Protein AF-A0A1G6DGF9-F1 (afdb_monomer_lite)

pLDDT: mean 74.28, std 20.83, range [29.84, 96.0]

Radius of gyration: 19.92 Å; chains: 1; bounding box: 41×48×53 Å

Secondary structure (DSSP, 8-state):
-GGGTTHHHHTHHHHHHHHHHTIIIIITTGGGS-HHHHHHHHHHHHHHHHHHHHHHHHHTT-HHHHHHHHHHHHHHHHHHHHHHHTTHHHHHHHHHHHHH-GGGSTT--HHHHHHHHHHHHHHHHHHHHHHS----GGGHHHHHHHHHHHHHHHTTTTS-HHHHHHHHHHHHHHHHHHHTGGGHHHHHHHHHHHHHHTT-

Sequence (200 aa):
MDKYKNLHLWMIIPMLIMQIGIFMSYWGDFTKKTWSVHIHYWTGTIWYIYLIVQPYLATHGHTEKHRTNGIIGMLLSGGIVFTALSMNYRNIELANLVAEFPERFGPFKPWFFYGDIVIETVMMTVLLIAIIPRYTASKKTRRSCLVANLYCLYNNMASTEQSCIYCMLRTRRIFRSTHGNATLSRYERIHSLIYFICGR

Foldseek 3Di:
DVVCLCLLVVLVVVVVVVCVVCCCVPVVCVVVDDPLVVQLVVLVSVLSNLVSVLSNCVVVVVVVVNVVSVVVSLVSVLVNLVSVVVCLVVLQVVLVCCVVCVVVVPPDHSVVSVVVVVVSVVLNVLSVVLPPDPPDPVCPLVSVLSSVVSVCVVCLPGDDPVVNVVSVVVVVVVCCVPPNDPCVVVVVVVVVVVVVVSPD

Structure (mmCIF, N/CA/C/O backbone):
data_AF-A0A1G6DGF9-F1
#
_entry.id   AF-A0A1G6DGF9-F1
#
loop_
_atom_site.group_PDB
_atom_site.id
_atom_site.type_symbol
_atom_site.label_atom_id
_atom_site.label_alt_id
_atom_site.label_comp_id
_atom_site.label_asym_id
_atom_site.label_entity_id
_atom_site.label_seq_id
_atom_site.pdbx_PDB_ins_code
_atom_site.Cartn_x
_atom_site.Cartn_y
_atom_site.Cartn_z
_atom_site.occupancy
_atom_site.B_iso_or_equiv
_atom_site.auth_seq_id
_atom_site.auth_comp_id
_atom_site.auth_asym_id
_atom_site.auth_atom_id
_atom_site.pdbx_PDB_model_num
ATOM 1 N N . MET A 1 1 ? -25.975 0.477 12.358 1.00 63.09 1 MET A N 1
ATOM 2 C CA . MET A 1 1 ? -24.715 0.326 11.580 1.00 63.09 1 MET A CA 1
ATOM 3 C C . MET A 1 1 ? -24.884 -0.671 10.431 1.00 63.09 1 MET A C 1
ATOM 5 O O . MET A 1 1 ? -23.931 -0.943 9.711 1.00 63.09 1 MET A O 1
ATOM 9 N N . ASP A 1 2 ? -26.104 -1.160 10.202 1.00 78.06 2 ASP A N 1
ATOM 10 C CA . ASP A 1 2 ? -26.390 -2.305 9.333 1.00 78.06 2 ASP A CA 1
ATOM 11 C C . ASP A 1 2 ? -26.067 -2.046 7.863 1.00 78.06 2 ASP A C 1
ATOM 13 O O . ASP A 1 2 ? -25.601 -2.948 7.174 1.00 78.06 2 ASP A O 1
ATOM 17 N N . LYS A 1 3 ? -26.166 -0.782 7.423 1.00 82.31 3 LYS A N 1
ATOM 18 C CA . LYS A 1 3 ? -25.762 -0.342 6.077 1.00 82.31 3 LYS A CA 1
ATOM 19 C C . LYS A 1 3 ? -24.319 -0.735 5.712 1.00 82.31 3 LYS A C 1
ATOM 21 O O . LYS A 1 3 ? -24.035 -0.936 4.539 1.00 82.31 3 LYS A O 1
ATOM 26 N N . TYR A 1 4 ? -23.417 -0.859 6.688 1.00 85.81 4 TYR A N 1
ATOM 27 C CA . TYR A 1 4 ? -21.991 -1.130 6.451 1.00 85.81 4 TYR A CA 1
ATOM 28 C C . TYR A 1 4 ? -21.545 -2.514 6.923 1.00 85.81 4 TYR A C 1
ATOM 30 O O . TYR A 1 4 ? -20.356 -2.824 6.863 1.00 85.81 4 TYR A O 1
ATOM 38 N N . LYS A 1 5 ? -22.481 -3.366 7.361 1.00 88.44 5 LYS A N 1
ATOM 39 C CA . LYS A 1 5 ? -22.179 -4.701 7.900 1.00 88.44 5 LYS A CA 1
ATOM 40 C C . LYS A 1 5 ? -21.375 -5.559 6.917 1.00 88.44 5 LYS A C 1
ATOM 42 O O . LYS A 1 5 ? -20.457 -6.267 7.321 1.00 88.44 5 LYS A O 1
ATOM 47 N N . ASN A 1 6 ? -21.646 -5.398 5.623 1.00 92.88 6 ASN A N 1
ATOM 48 C CA . ASN A 1 6 ? -21.002 -6.151 4.545 1.00 92.88 6 ASN A CA 1
ATOM 49 C C . ASN A 1 6 ? -19.837 -5.403 3.875 1.00 92.88 6 ASN A C 1
ATOM 51 O O . ASN A 1 6 ? -19.299 -5.893 2.888 1.00 92.88 6 ASN A O 1
ATOM 55 N N . LEU A 1 7 ? -19.424 -4.231 4.378 1.00 92.38 7 LEU A N 1
ATOM 56 C CA . LEU A 1 7 ? -18.366 -3.436 3.740 1.00 92.38 7 LEU A CA 1
ATOM 57 C C . LEU A 1 7 ? -17.043 -4.204 3.627 1.00 92.38 7 LEU A C 1
ATOM 59 O O . LEU A 1 7 ? -16.366 -4.103 2.612 1.00 92.38 7 LEU A O 1
ATOM 63 N N . HIS A 1 8 ? -16.698 -4.999 4.641 1.00 91.31 8 HIS A N 1
ATOM 64 C CA . HIS A 1 8 ? -15.491 -5.827 4.628 1.00 91.31 8 HIS A CA 1
ATOM 65 C C . HIS A 1 8 ? -15.440 -6.765 3.407 1.00 91.31 8 HIS A C 1
ATOM 67 O O . HIS A 1 8 ? -14.377 -6.940 2.824 1.00 91.31 8 HIS A O 1
ATOM 73 N N . LEU A 1 9 ? -16.585 -7.299 2.964 1.00 94.56 9 LEU A N 1
ATOM 74 C CA . LEU A 1 9 ? -16.668 -8.149 1.771 1.00 94.56 9 LEU A CA 1
ATOM 75 C C . LEU A 1 9 ? -16.402 -7.349 0.493 1.00 94.56 9 LEU A C 1
ATOM 77 O O . LEU A 1 9 ? -15.673 -7.803 -0.382 1.00 94.56 9 LEU A O 1
ATOM 81 N N . TRP A 1 10 ? -16.931 -6.126 0.409 1.00 94.00 10 TRP A N 1
ATOM 82 C CA . TRP A 1 10 ? -16.684 -5.236 -0.728 1.00 94.00 10 TRP A CA 1
ATOM 83 C C . TRP A 1 10 ? -15.221 -4.814 -0.839 1.00 94.00 10 TRP A C 1
ATOM 85 O O . TRP A 1 10 ? -14.730 -4.633 -1.947 1.00 94.00 10 TRP A O 1
ATOM 95 N N . MET A 1 11 ? -14.503 -4.722 0.282 1.00 92.75 11 MET A N 1
ATOM 96 C CA . MET A 1 11 ? -13.068 -4.424 0.294 1.00 92.75 11 MET A CA 1
ATOM 97 C C . MET A 1 11 ? -12.195 -5.587 -0.213 1.00 92.75 11 MET A C 1
ATOM 99 O O . MET A 1 11 ? -11.024 -5.377 -0.513 1.00 92.75 11 MET A O 1
ATOM 103 N N . ILE A 1 12 ? -12.737 -6.798 -0.383 1.00 94.88 12 ILE A N 1
ATOM 104 C CA . ILE A 1 12 ? -12.002 -7.915 -1.002 1.00 94.88 12 ILE A CA 1
ATOM 105 C C . ILE A 1 12 ? -11.806 -7.669 -2.504 1.00 94.88 12 ILE A C 1
ATOM 107 O O . ILE A 1 12 ? -10.761 -8.003 -3.051 1.00 94.88 12 ILE A O 1
ATOM 111 N N . ILE A 1 13 ? -12.771 -7.039 -3.177 1.00 94.62 13 ILE A N 1
ATOM 112 C CA . ILE A 1 13 ? -12.696 -6.754 -4.618 1.00 94.62 13 ILE A CA 1
ATOM 113 C C . ILE A 1 13 ? -11.463 -5.903 -4.980 1.00 94.62 13 ILE A C 1
ATOM 115 O O . ILE A 1 13 ? -10.669 -6.361 -5.802 1.00 94.62 13 ILE A O 1
ATOM 119 N N . PRO A 1 14 ? -11.231 -4.715 -4.383 1.00 91.94 14 PRO A N 1
ATOM 120 C CA . PRO A 1 14 ? -10.029 -3.935 -4.669 1.00 91.94 14 PRO A CA 1
ATOM 121 C C . PRO A 1 14 ? -8.740 -4.673 -4.284 1.00 91.94 14 PRO A C 1
ATOM 123 O O . PRO A 1 14 ? -7.746 -4.539 -4.993 1.00 91.94 14 PRO A O 1
ATOM 126 N N . MET A 1 15 ? -8.756 -5.510 -3.237 1.00 93.06 15 MET A N 1
ATOM 127 C CA . MET A 1 15 ? -7.618 -6.375 -2.908 1.00 93.06 15 MET A CA 1
ATOM 128 C C . MET A 1 15 ? -7.301 -7.347 -4.053 1.00 93.06 15 MET A C 1
ATOM 130 O O . MET A 1 15 ? -6.149 -7.457 -4.462 1.00 93.06 15 MET A O 1
ATOM 134 N N . LEU A 1 16 ? -8.311 -8.022 -4.607 1.00 94.94 16 LEU A N 1
ATOM 135 C CA . LEU A 1 16 ? -8.131 -8.951 -5.725 1.00 94.94 16 LEU A CA 1
ATOM 136 C C . LEU A 1 16 ? -7.663 -8.234 -6.994 1.00 94.94 16 LEU A C 1
ATOM 138 O O . LEU A 1 16 ? -6.733 -8.706 -7.642 1.00 94.94 16 LEU A O 1
ATOM 142 N N . ILE A 1 17 ? -8.248 -7.078 -7.321 1.00 93.19 17 ILE A N 1
ATOM 143 C CA . ILE A 1 17 ? -7.836 -6.269 -8.479 1.00 93.19 17 ILE A CA 1
ATOM 144 C C . ILE A 1 17 ? -6.368 -5.852 -8.346 1.00 93.19 17 ILE A C 1
ATOM 146 O O . ILE A 1 17 ? -5.597 -6.007 -9.291 1.00 93.19 17 ILE A O 1
ATOM 150 N N . MET A 1 18 ? -5.960 -5.380 -7.165 1.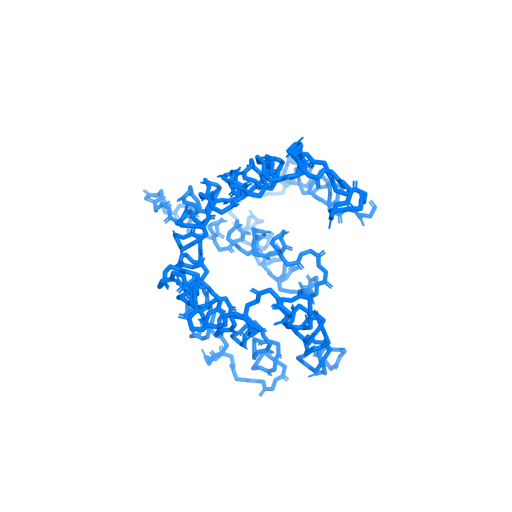00 91.81 18 MET A N 1
ATOM 151 C CA . MET A 1 18 ? -4.566 -5.034 -6.889 1.00 91.81 18 MET A CA 1
ATOM 152 C C . MET A 1 18 ? -3.643 -6.250 -7.050 1.00 91.81 18 MET A C 1
ATOM 154 O O . MET A 1 18 ? -2.614 -6.138 -7.712 1.00 91.81 18 MET A O 1
ATOM 158 N N . GLN A 1 19 ? -4.012 -7.414 -6.499 1.00 91.81 19 GLN A N 1
ATOM 159 C CA . GLN A 1 19 ? -3.218 -8.645 -6.613 1.00 91.81 19 GLN A CA 1
ATOM 160 C C . GLN A 1 19 ? -3.078 -9.121 -8.063 1.00 91.81 19 GLN A C 1
ATOM 162 O O . GLN A 1 19 ? -1.991 -9.529 -8.463 1.00 91.81 19 GLN A O 1
ATOM 167 N N . ILE A 1 20 ? -4.141 -9.016 -8.867 1.00 91.19 20 ILE A N 1
ATOM 168 C CA . ILE A 1 20 ? -4.103 -9.304 -10.308 1.00 91.19 20 ILE A CA 1
ATOM 169 C C . ILE A 1 20 ? -3.167 -8.322 -11.022 1.00 91.19 20 ILE A C 1
ATOM 171 O O . ILE A 1 20 ? -2.323 -8.745 -11.810 1.00 91.19 20 ILE A O 1
ATOM 175 N N . GLY A 1 21 ? -3.266 -7.025 -10.713 1.00 86.00 21 GLY A N 1
ATOM 176 C CA . GLY A 1 21 ? -2.425 -5.987 -11.315 1.00 86.00 21 GLY A CA 1
ATOM 177 C C . GLY A 1 21 ? -0.930 -6.196 -11.065 1.00 86.00 21 GLY A C 1
ATOM 178 O O . GLY A 1 21 ? -0.110 -5.920 -11.939 1.00 86.00 21 GLY A O 1
ATOM 179 N N . ILE A 1 22 ? -0.564 -6.745 -9.904 1.00 86.88 22 ILE A N 1
ATOM 180 C CA . ILE A 1 22 ? 0.831 -7.079 -9.582 1.00 86.88 22 ILE A CA 1
ATOM 181 C C . ILE A 1 22 ? 1.204 -8.522 -9.935 1.00 86.88 22 ILE A C 1
ATOM 183 O O . ILE A 1 22 ? 2.343 -8.921 -9.708 1.00 86.88 22 ILE A O 1
ATOM 187 N N . PHE A 1 23 ? 0.285 -9.328 -10.475 1.00 88.31 23 PHE A N 1
ATOM 188 C CA . PHE A 1 23 ? 0.496 -10.770 -10.568 1.00 88.31 23 PHE A CA 1
ATOM 189 C C . PHE A 1 23 ? 1.678 -11.133 -11.461 1.00 88.31 23 PHE A C 1
ATOM 191 O O . PHE A 1 23 ? 2.628 -11.778 -11.022 1.00 88.31 23 PHE A O 1
ATOM 198 N N . MET A 1 24 ? 1.664 -10.640 -12.696 1.00 83.31 24 MET A N 1
ATOM 199 C CA . MET A 1 24 ? 2.745 -10.901 -13.644 1.00 83.31 24 MET A CA 1
ATOM 200 C C . MET A 1 24 ? 4.065 -10.261 -13.202 1.00 83.31 24 MET A C 1
ATOM 202 O O . MET A 1 24 ? 5.124 -10.849 -13.388 1.00 83.31 24 MET A O 1
ATOM 206 N N . SER A 1 25 ? 4.011 -9.073 -12.596 1.00 80.00 25 SER A N 1
ATOM 207 C CA . SER A 1 25 ? 5.210 -8.307 -12.254 1.00 80.00 25 SER A CA 1
ATOM 208 C C . SER A 1 25 ? 5.897 -8.793 -10.980 1.00 80.00 25 SER A C 1
ATOM 210 O O . SER A 1 25 ? 7.123 -8.727 -10.907 1.00 80.00 25 SER A O 1
ATOM 212 N N . TYR A 1 26 ? 5.141 -9.268 -9.988 1.00 88.00 26 TYR A N 1
A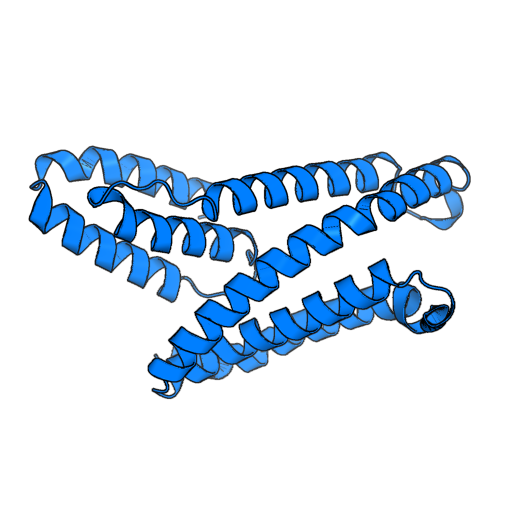TOM 213 C CA . TYR A 1 26 ? 5.660 -9.749 -8.710 1.00 88.00 26 TYR A CA 1
ATOM 214 C C . TYR A 1 26 ? 5.720 -11.275 -8.648 1.00 88.00 26 TYR A C 1
ATOM 216 O O . TYR A 1 26 ? 6.801 -11.821 -8.449 1.00 88.00 26 TYR A O 1
ATOM 224 N N . TRP A 1 27 ? 4.593 -11.967 -8.845 1.00 89.62 27 TRP A N 1
ATOM 225 C CA . TRP A 1 27 ? 4.537 -13.428 -8.719 1.00 89.62 27 TRP A CA 1
ATOM 226 C C . TRP A 1 27 ? 5.242 -14.137 -9.882 1.00 89.62 27 TRP A C 1
ATOM 228 O O . TRP A 1 27 ? 5.919 -15.137 -9.655 1.00 89.62 27 TRP A O 1
ATOM 238 N N . GLY A 1 28 ? 5.162 -13.589 -11.101 1.00 88.75 28 GLY A N 1
ATOM 239 C CA . GLY A 1 28 ? 5.828 -14.151 -12.286 1.00 88.75 28 GLY A CA 1
ATOM 240 C C . GLY A 1 28 ? 7.360 -14.195 -12.195 1.00 88.75 28 GLY A C 1
ATOM 241 O O . GLY A 1 28 ? 7.984 -15.109 -12.724 1.00 88.75 28 GLY A O 1
ATOM 242 N N . ASP A 1 29 ? 7.963 -13.254 -11.465 1.00 89.81 29 ASP A N 1
ATOM 243 C CA . ASP A 1 29 ? 9.412 -13.164 -11.244 1.00 89.81 29 ASP A CA 1
ATOM 244 C C . ASP A 1 29 ? 9.767 -13.245 -9.753 1.00 89.81 29 ASP A C 1
ATOM 246 O O . ASP A 1 29 ? 10.765 -12.666 -9.320 1.00 89.81 29 ASP A O 1
ATOM 250 N N . PHE A 1 30 ? 8.956 -13.949 -8.956 1.00 90.81 30 PHE A N 1
ATOM 251 C CA . PHE A 1 30 ? 9.049 -13.940 -7.494 1.00 90.81 30 PHE A CA 1
ATOM 252 C C . PHE A 1 30 ? 10.484 -14.160 -6.993 1.00 90.81 30 PHE A C 1
ATOM 254 O O . PHE A 1 30 ? 11.000 -13.348 -6.240 1.00 90.81 30 PHE A O 1
ATOM 261 N N . THR A 1 31 ? 11.187 -15.185 -7.473 1.00 92.56 31 THR A N 1
ATOM 262 C CA . THR A 1 31 ? 12.549 -15.509 -7.006 1.00 92.56 31 THR A CA 1
ATOM 263 C C . THR A 1 31 ? 13.636 -14.536 -7.471 1.00 92.56 31 THR A C 1
ATOM 265 O O . THR A 1 31 ? 14.753 -14.594 -6.965 1.00 92.56 31 THR A O 1
ATOM 268 N N . LYS A 1 32 ? 13.341 -13.663 -8.440 1.00 89.25 32 LYS A N 1
ATOM 269 C CA . LYS A 1 32 ? 14.298 -12.703 -9.011 1.00 89.25 32 LYS A CA 1
ATOM 270 C C . LYS A 1 32 ? 14.158 -11.306 -8.413 1.00 89.25 32 LYS A C 1
ATOM 272 O O . LYS A 1 32 ? 14.962 -10.428 -8.725 1.00 89.25 32 LYS A O 1
ATOM 277 N N . LYS A 1 33 ? 13.120 -11.054 -7.610 1.00 86.62 33 LYS A N 1
ATOM 278 C CA . LYS A 1 33 ? 12.926 -9.747 -6.983 1.00 86.62 33 LYS A CA 1
ATOM 279 C C . LYS A 1 33 ? 13.875 -9.564 -5.807 1.00 86.62 33 LYS A C 1
ATOM 281 O O . LYS A 1 33 ? 14.274 -10.505 -5.129 1.00 86.62 33 LYS A O 1
ATOM 286 N N . THR A 1 34 ? 14.240 -8.311 -5.564 1.00 88.69 34 THR A N 1
ATOM 287 C CA . THR A 1 34 ? 15.034 -7.962 -4.390 1.00 88.69 34 THR A CA 1
ATOM 288 C C . THR A 1 34 ? 14.204 -8.147 -3.122 1.00 88.69 34 THR A C 1
ATOM 290 O O . THR A 1 34 ? 12.979 -8.006 -3.123 1.00 88.69 34 THR A O 1
ATOM 293 N N . TRP A 1 35 ? 14.877 -8.406 -2.002 1.00 89.69 35 TRP A N 1
ATOM 294 C CA . TRP A 1 35 ? 14.220 -8.589 -0.706 1.00 89.69 35 TRP A CA 1
ATOM 295 C C . TRP A 1 35 ? 13.307 -7.417 -0.303 1.00 89.69 35 TRP A C 1
ATOM 297 O O . TRP A 1 35 ? 12.218 -7.627 0.227 1.00 89.69 35 TRP A O 1
ATOM 307 N N . SER A 1 36 ? 13.718 -6.185 -0.626 1.00 88.44 36 SER A N 1
ATOM 308 C CA . SER A 1 36 ? 12.933 -4.958 -0.409 1.00 88.44 36 SER A CA 1
ATOM 309 C C . SER A 1 36 ? 11.527 -5.054 -1.017 1.00 88.44 36 SER A C 1
ATOM 311 O O . SER A 1 36 ? 10.537 -4.730 -0.362 1.00 88.44 36 SER A O 1
ATOM 313 N N . VAL A 1 37 ? 11.430 -5.586 -2.240 1.00 88.00 37 VAL A N 1
ATOM 314 C CA . VAL A 1 37 ? 10.164 -5.731 -2.970 1.00 88.00 37 VAL A CA 1
ATOM 315 C C . VAL A 1 37 ? 9.243 -6.739 -2.280 1.00 88.00 37 VAL A C 1
ATOM 317 O O . VAL A 1 37 ? 8.049 -6.477 -2.135 1.00 88.00 37 VAL A O 1
ATOM 320 N N . HIS A 1 38 ? 9.783 -7.862 -1.800 1.00 91.94 38 HIS A N 1
ATOM 321 C CA . HIS A 1 38 ? 9.002 -8.855 -1.058 1.00 91.94 38 HIS A CA 1
ATOM 322 C C . HIS A 1 38 ? 8.413 -8.281 0.224 1.00 91.94 38 HIS A C 1
ATOM 324 O O . HIS A 1 38 ? 7.208 -8.387 0.461 1.00 91.94 38 HIS A O 1
ATOM 330 N N . ILE A 1 39 ? 9.256 -7.635 1.031 1.00 92.62 39 ILE A N 1
ATOM 331 C CA . ILE A 1 39 ? 8.832 -7.044 2.298 1.00 92.62 39 ILE A CA 1
ATOM 332 C C . ILE A 1 39 ? 7.759 -5.981 2.071 1.00 92.62 39 ILE A C 1
ATOM 334 O O . ILE A 1 39 ? 6.755 -5.985 2.784 1.00 92.62 39 ILE A O 1
ATOM 338 N N . HIS A 1 40 ? 7.910 -5.118 1.067 1.00 91.12 40 HIS A N 1
ATOM 339 C CA . HIS A 1 40 ? 6.897 -4.116 0.752 1.00 91.12 40 HIS A CA 1
ATOM 340 C C . HIS A 1 40 ? 5.549 -4.747 0.373 1.00 91.12 40 HIS A C 1
ATOM 342 O O . HIS A 1 40 ? 4.525 -4.418 0.971 1.00 91.12 40 HIS A O 1
ATOM 348 N N . TYR A 1 41 ? 5.525 -5.709 -0.558 1.00 91.06 41 TYR A N 1
ATOM 349 C CA . TYR A 1 41 ? 4.265 -6.335 -0.975 1.00 91.06 41 TYR A CA 1
ATOM 350 C C . TYR A 1 41 ? 3.601 -7.139 0.144 1.00 91.06 41 TYR A C 1
ATOM 352 O O . TYR A 1 41 ? 2.376 -7.096 0.293 1.00 91.06 41 TYR A O 1
ATOM 360 N N . TRP A 1 42 ? 4.377 -7.855 0.958 1.00 94.06 42 TRP A N 1
ATOM 361 C CA . TRP A 1 42 ? 3.836 -8.611 2.084 1.00 94.06 42 TRP A CA 1
ATOM 362 C C . TRP A 1 42 ? 3.301 -7.701 3.183 1.00 94.06 42 TRP A C 1
ATOM 364 O O . TRP A 1 42 ? 2.180 -7.906 3.644 1.00 94.06 42 TRP A O 1
ATOM 374 N N . THR A 1 43 ? 4.049 -6.666 3.569 1.00 93.44 43 THR A N 1
ATOM 375 C CA . THR A 1 43 ? 3.579 -5.692 4.566 1.00 93.44 43 THR A CA 1
ATOM 376 C C . THR A 1 43 ? 2.349 -4.930 4.070 1.00 93.44 43 THR A C 1
ATOM 378 O O . THR A 1 43 ? 1.386 -4.805 4.825 1.00 93.44 43 THR A O 1
ATOM 381 N N . GLY A 1 44 ? 2.322 -4.534 2.792 1.00 91.88 44 GLY A N 1
ATOM 382 C CA . GLY A 1 44 ? 1.157 -3.970 2.102 1.00 91.88 44 GLY A CA 1
ATOM 383 C C . GLY A 1 44 ? -0.071 -4.878 2.162 1.00 91.88 44 GLY A C 1
ATOM 384 O O . GLY A 1 44 ? -1.152 -4.451 2.564 1.00 91.88 44 GLY A O 1
ATOM 385 N N . THR A 1 45 ? 0.108 -6.159 1.835 1.00 94.06 45 THR A N 1
ATOM 386 C CA . THR A 1 45 ? -0.958 -7.174 1.861 1.00 94.06 45 THR A CA 1
ATOM 387 C C . THR A 1 45 ? -1.494 -7.385 3.277 1.00 94.06 45 THR A C 1
ATOM 389 O O . THR A 1 45 ? -2.706 -7.345 3.489 1.00 94.06 45 THR A O 1
ATOM 392 N N . ILE A 1 46 ? -0.609 -7.561 4.263 1.00 95.62 46 ILE A N 1
ATOM 393 C CA . ILE A 1 46 ? -0.993 -7.738 5.670 1.00 95.62 46 ILE A CA 1
ATOM 394 C C . ILE A 1 46 ? -1.765 -6.512 6.152 1.00 95.62 46 ILE A C 1
ATOM 396 O O . ILE A 1 46 ? -2.850 -6.640 6.710 1.00 95.62 46 ILE A O 1
ATOM 400 N N . TRP A 1 47 ? -1.257 -5.312 5.897 1.00 94.81 47 TRP A N 1
ATOM 401 C CA . TRP A 1 47 ? -1.945 -4.080 6.258 1.00 94.81 47 TRP A CA 1
ATOM 402 C C . TRP A 1 47 ? -3.327 -3.950 5.606 1.00 94.81 47 TRP A C 1
ATOM 404 O O . TRP A 1 47 ? -4.284 -3.545 6.269 1.00 94.81 47 TRP A O 1
ATOM 414 N N . TYR A 1 48 ? -3.469 -4.346 4.340 1.00 94.12 48 TYR A N 1
ATOM 415 C CA . TYR A 1 48 ? -4.762 -4.333 3.664 1.00 94.12 48 TYR A CA 1
ATOM 416 C C . TYR A 1 48 ? -5.758 -5.305 4.316 1.00 94.12 48 TYR A C 1
ATOM 418 O O . TYR A 1 48 ? -6.936 -4.987 4.472 1.00 94.12 48 TYR A O 1
ATOM 426 N N . ILE A 1 49 ? -5.294 -6.462 4.801 1.00 96.00 49 ILE A N 1
ATOM 427 C CA . ILE A 1 49 ? -6.125 -7.372 5.605 1.00 96.00 49 ILE A CA 1
ATOM 428 C C . ILE A 1 49 ? -6.601 -6.670 6.884 1.00 96.00 49 ILE A C 1
ATOM 430 O O . ILE A 1 49 ? -7.786 -6.738 7.215 1.00 96.00 49 ILE A O 1
ATOM 434 N N . TYR A 1 50 ? -5.724 -5.925 7.568 1.00 94.25 50 TYR A N 1
ATOM 435 C CA . TYR A 1 50 ? -6.130 -5.115 8.721 1.00 94.25 50 TYR A CA 1
ATOM 436 C C . TYR A 1 50 ? -7.229 -4.112 8.345 1.00 94.25 50 TYR A C 1
ATOM 438 O O . TYR A 1 50 ? -8.176 -3.964 9.121 1.00 94.25 50 TYR A O 1
ATOM 446 N N . LEU A 1 51 ? -7.155 -3.472 7.170 1.00 91.69 51 LEU A N 1
ATOM 447 C CA . LEU A 1 51 ? -8.209 -2.581 6.669 1.00 91.69 51 LEU A CA 1
ATOM 448 C C . LEU A 1 51 ? -9.542 -3.296 6.449 1.00 91.69 51 LEU A C 1
ATOM 450 O O . LEU A 1 51 ? -10.572 -2.775 6.870 1.00 91.69 51 LEU A O 1
ATOM 454 N N . ILE A 1 52 ? -9.530 -4.475 5.825 1.00 94.12 52 ILE A N 1
ATOM 455 C CA . ILE A 1 52 ? -10.736 -5.279 5.575 1.00 94.12 52 ILE A CA 1
ATOM 456 C C . ILE A 1 52 ? -11.409 -5.667 6.900 1.00 94.12 52 ILE A C 1
ATOM 458 O O . ILE A 1 52 ? -12.632 -5.603 7.035 1.00 94.12 52 ILE A O 1
ATOM 462 N N . VAL A 1 53 ? -10.615 -6.033 7.907 1.00 95.94 53 VAL A N 1
ATOM 463 C CA . VAL A 1 53 ? -11.110 -6.479 9.217 1.00 95.94 53 VAL A CA 1
ATOM 464 C C . VAL A 1 53 ? -11.720 -5.327 10.033 1.00 95.94 53 VAL A C 1
ATOM 466 O O . VAL A 1 53 ? -12.647 -5.552 10.816 1.00 95.94 53 VAL A O 1
ATOM 469 N N . GLN A 1 54 ? -11.270 -4.080 9.842 1.00 92.38 54 GLN A N 1
ATOM 470 C CA . GLN A 1 54 ? -11.764 -2.913 10.590 1.00 92.38 54 GLN A CA 1
ATOM 471 C C . GLN A 1 54 ? -13.297 -2.754 10.612 1.00 92.38 54 GLN A C 1
ATOM 473 O O . GLN A 1 54 ? -13.864 -2.690 11.712 1.00 92.38 54 GLN A O 1
ATOM 478 N N . PRO A 1 55 ? -13.993 -2.669 9.459 1.00 91.06 55 PRO A N 1
ATOM 479 C CA . PRO A 1 55 ? -15.442 -2.498 9.432 1.00 91.06 55 PRO A CA 1
ATOM 480 C C . PRO A 1 55 ? -16.197 -3.721 9.953 1.00 91.06 55 PRO A C 1
ATOM 482 O O . PRO A 1 55 ? -17.259 -3.555 10.555 1.00 91.06 55 PRO A O 1
ATOM 485 N N . TYR A 1 56 ? -15.654 -4.933 9.794 1.00 94.69 56 TYR A N 1
ATOM 486 C CA . TYR A 1 56 ? -16.238 -6.135 10.392 1.00 94.69 56 TYR A CA 1
ATOM 487 C C . TYR A 1 56 ? -16.282 -6.012 11.921 1.00 94.69 56 TYR A C 1
ATOM 489 O O . TYR A 1 56 ? -17.354 -6.106 12.521 1.00 94.69 56 TYR A O 1
ATOM 497 N N . LEU A 1 57 ? -15.144 -5.698 12.549 1.00 92.94 57 LEU A N 1
ATOM 498 C CA . LEU A 1 57 ? -15.062 -5.546 14.004 1.00 92.94 57 LEU A CA 1
ATOM 499 C C . LEU A 1 57 ? -15.954 -4.409 14.523 1.00 92.94 57 LEU A C 1
ATOM 501 O O . LEU A 1 57 ? -16.591 -4.560 15.565 1.00 92.94 57 LEU A O 1
ATOM 505 N N . ALA A 1 58 ? -16.030 -3.294 13.789 1.00 92.44 58 ALA A N 1
ATOM 506 C CA . ALA A 1 58 ? -16.869 -2.154 14.155 1.00 92.44 58 ALA A CA 1
ATOM 507 C C . ALA A 1 58 ? -18.370 -2.487 14.123 1.00 92.44 58 ALA A C 1
ATOM 509 O O . ALA A 1 58 ? -19.117 -2.091 15.015 1.00 92.44 58 ALA A O 1
ATOM 510 N N . THR A 1 59 ? -18.819 -3.221 13.102 1.00 92.81 59 THR A N 1
ATOM 511 C CA . THR A 1 59 ? -20.246 -3.512 12.879 1.00 92.81 59 THR A CA 1
ATOM 512 C C . THR A 1 59 ? -20.773 -4.681 13.711 1.00 92.81 59 THR A C 1
ATOM 514 O O . THR A 1 59 ? -21.978 -4.757 13.932 1.00 92.81 59 THR A O 1
ATOM 517 N N . HIS A 1 60 ? -19.891 -5.543 14.229 1.00 93.25 60 HIS A N 1
ATOM 518 C CA . HIS A 1 60 ? -20.241 -6.711 15.052 1.00 93.25 60 HIS A CA 1
ATOM 519 C C . HIS A 1 60 ? -19.988 -6.490 16.555 1.00 93.25 60 HIS A C 1
ATOM 521 O O . HIS A 1 60 ? -19.870 -7.437 17.326 1.00 93.25 60 HIS A O 1
ATOM 527 N N . GLY A 1 61 ? -19.883 -5.230 16.992 1.00 90.50 61 GLY A N 1
ATOM 528 C CA . GLY A 1 61 ? -19.782 -4.872 18.411 1.00 90.50 61 GLY A CA 1
ATOM 529 C C . GLY A 1 61 ? -18.412 -5.121 19.055 1.00 90.50 61 GLY A C 1
ATOM 530 O O . GLY A 1 61 ? -18.222 -4.808 20.230 1.00 90.50 61 GLY A O 1
ATOM 531 N N . HIS A 1 62 ? -17.416 -5.599 18.304 1.00 94.00 62 HIS A N 1
ATOM 532 C CA . HIS A 1 62 ? -16.059 -5.871 18.790 1.00 94.00 62 HIS A CA 1
ATOM 533 C C . HIS A 1 62 ? -15.197 -4.599 18.882 1.00 94.00 62 HIS A C 1
ATOM 535 O O . HIS A 1 62 ? -14.103 -4.512 18.320 1.00 94.00 62 HIS A O 1
ATOM 541 N N . THR A 1 63 ? -15.680 -3.598 19.618 1.00 90.88 63 THR A N 1
ATOM 542 C CA . THR A 1 63 ? -15.092 -2.247 19.669 1.00 90.88 63 THR A CA 1
ATOM 543 C C . THR A 1 63 ? -13.661 -2.227 20.216 1.00 90.88 63 THR A C 1
ATOM 545 O O . THR A 1 63 ? -12.829 -1.451 19.747 1.00 90.88 63 THR A O 1
ATOM 548 N N . GLU A 1 64 ? -13.344 -3.070 21.200 1.00 91.75 64 GLU A N 1
ATOM 549 C CA . GLU A 1 64 ? -11.987 -3.167 21.750 1.00 91.75 64 GLU A CA 1
ATOM 550 C C . GLU A 1 64 ? -11.003 -3.715 20.710 1.00 91.75 64 GLU A C 1
ATOM 552 O O . GLU A 1 64 ? -9.993 -3.077 20.414 1.00 91.75 64 GLU A O 1
ATOM 557 N N . LYS A 1 65 ? -11.359 -4.831 20.059 1.00 93.75 65 LYS A N 1
ATOM 558 C CA . LYS A 1 65 ? -10.563 -5.412 18.970 1.00 93.75 65 LYS A CA 1
ATOM 559 C C . LYS A 1 65 ? -10.409 -4.435 17.807 1.00 93.75 65 LYS A C 1
ATOM 561 O O . LYS A 1 65 ? -9.316 -4.318 17.272 1.00 93.75 65 LYS A O 1
ATOM 566 N N . HIS A 1 66 ? -11.461 -3.694 17.450 1.00 90.56 66 HIS A N 1
ATOM 567 C CA . HIS A 1 66 ? -11.414 -2.642 16.428 1.00 90.56 66 HIS A CA 1
ATOM 568 C C . HIS A 1 66 ? -10.338 -1.586 16.746 1.00 90.56 66 HIS A C 1
ATOM 570 O O . HIS A 1 66 ? -9.531 -1.235 15.884 1.00 90.56 66 HIS A O 1
ATOM 576 N N . ARG A 1 67 ? -10.257 -1.130 18.006 1.00 88.38 67 ARG A N 1
ATOM 577 C CA . ARG A 1 67 ? -9.227 -0.173 18.448 1.00 88.38 67 ARG A CA 1
ATOM 578 C C . ARG A 1 67 ? -7.823 -0.759 18.354 1.00 88.38 67 ARG A C 1
ATOM 580 O O . ARG A 1 67 ? -6.947 -0.110 17.789 1.00 88.38 67 ARG A O 1
ATOM 587 N N . THR A 1 68 ? -7.616 -1.972 18.860 1.00 91.38 68 THR A N 1
ATOM 588 C CA . THR A 1 68 ? -6.308 -2.645 18.810 1.00 91.38 68 THR A CA 1
ATOM 589 C C . THR A 1 68 ? -5.869 -2.896 17.368 1.00 91.38 68 THR A C 1
ATOM 591 O O . THR A 1 68 ? -4.756 -2.536 16.992 1.00 91.38 68 THR A O 1
ATOM 594 N N . ASN A 1 69 ? -6.773 -3.396 16.521 1.00 91.31 69 ASN A N 1
ATOM 595 C CA . ASN A 1 69 ? -6.555 -3.561 15.084 1.00 91.31 69 ASN A CA 1
ATOM 596 C C . ASN A 1 69 ? -6.218 -2.217 14.416 1.00 91.31 69 ASN A C 1
ATOM 598 O O . ASN A 1 69 ? -5.426 -2.166 13.483 1.00 91.31 69 ASN A O 1
ATOM 602 N N . GLY A 1 70 ? -6.795 -1.110 14.902 1.00 86.00 70 GLY A N 1
ATOM 603 C CA . GLY A 1 70 ? -6.540 0.239 14.385 1.00 86.00 70 GLY A CA 1
ATOM 604 C C . GLY A 1 70 ? -5.132 0.710 14.693 1.00 86.00 70 GLY A C 1
ATOM 605 O O . GLY A 1 70 ? -4.445 1.214 13.813 1.00 86.00 70 GLY A O 1
ATOM 606 N N . ILE A 1 71 ? -4.682 0.494 15.927 1.00 86.19 71 ILE A N 1
ATOM 607 C CA . ILE A 1 71 ? -3.328 0.843 16.359 1.00 86.19 71 ILE A CA 1
ATOM 608 C C . ILE A 1 71 ? -2.289 0.025 15.585 1.00 86.19 71 ILE A C 1
ATOM 610 O O . ILE A 1 71 ? -1.337 0.601 15.062 1.00 86.19 71 ILE A O 1
ATOM 614 N N . ILE A 1 72 ? -2.498 -1.288 15.451 1.00 88.88 72 ILE A N 1
ATOM 615 C CA . ILE A 1 72 ? -1.585 -2.158 14.698 1.00 88.88 72 ILE A CA 1
ATOM 616 C C . ILE A 1 72 ? -1.586 -1.785 13.211 1.00 88.88 72 ILE A C 1
ATOM 618 O O . ILE A 1 72 ? -0.521 -1.625 12.623 1.00 88.88 72 ILE A O 1
ATOM 622 N N . GLY A 1 73 ? -2.761 -1.569 12.613 1.00 87.81 73 GLY A N 1
ATOM 623 C CA . GLY A 1 73 ? -2.881 -1.136 11.220 1.00 87.81 73 GLY A CA 1
ATOM 624 C C . GLY A 1 73 ? -2.177 0.199 10.954 1.00 87.81 73 GLY A C 1
ATOM 625 O O . GLY A 1 73 ? -1.483 0.338 9.951 1.00 87.81 73 GLY A O 1
ATOM 626 N N . MET A 1 74 ? -2.267 1.163 11.875 1.00 83.25 74 MET A N 1
ATOM 627 C CA . MET A 1 74 ? -1.517 2.420 11.765 1.00 83.25 74 MET A CA 1
ATOM 628 C C . MET A 1 74 ? -0.001 2.197 11.842 1.00 83.25 74 MET A C 1
ATOM 630 O O . MET A 1 74 ? 0.733 2.764 11.035 1.00 83.25 74 MET A O 1
ATOM 634 N N . LEU A 1 75 ? 0.482 1.349 12.755 1.00 85.31 75 LEU A N 1
ATOM 635 C CA . LEU A 1 75 ? 1.908 1.017 12.839 1.00 85.31 75 LEU A CA 1
ATOM 636 C C . LEU A 1 75 ? 2.411 0.363 11.540 1.00 85.31 75 LEU A C 1
ATOM 638 O O . LEU A 1 75 ? 3.443 0.768 11.005 1.00 85.31 75 LEU A O 1
ATOM 642 N N . LEU A 1 76 ? 1.647 -0.591 11.000 1.00 87.81 76 LEU A N 1
ATOM 643 C CA . LEU A 1 76 ? 1.948 -1.254 9.731 1.00 87.81 76 LEU A CA 1
ATOM 644 C C . LEU A 1 76 ? 1.975 -0.269 8.555 1.00 87.81 76 LEU A C 1
ATOM 646 O O . LEU A 1 76 ? 2.877 -0.363 7.729 1.00 87.81 76 LEU A O 1
ATOM 650 N N . SER A 1 77 ? 1.065 0.714 8.505 1.00 84.88 77 SER A N 1
ATOM 651 C CA . SER A 1 77 ? 1.103 1.758 7.463 1.00 84.88 77 SER A CA 1
ATOM 652 C C . SER A 1 77 ? 2.386 2.591 7.498 1.00 84.88 77 SER A C 1
ATOM 654 O O . SER A 1 77 ? 2.928 2.925 6.447 1.00 84.88 77 SER A O 1
ATOM 656 N N . GLY A 1 78 ? 2.921 2.865 8.694 1.00 83.50 78 GLY A N 1
ATOM 657 C CA . GLY A 1 78 ? 4.239 3.481 8.843 1.00 83.50 78 GLY A CA 1
ATOM 658 C C . GLY A 1 78 ? 5.339 2.607 8.240 1.00 83.50 78 GLY A C 1
ATOM 659 O O . GLY A 1 78 ? 6.161 3.101 7.473 1.00 83.50 78 GLY A O 1
ATOM 660 N N . GLY A 1 79 ? 5.312 1.300 8.521 1.00 85.69 79 GLY A N 1
ATOM 661 C CA . GLY A 1 79 ? 6.228 0.323 7.923 1.00 85.69 79 GLY A CA 1
ATOM 662 C C . GLY A 1 79 ? 6.151 0.278 6.393 1.00 85.69 79 GLY A C 1
ATOM 663 O O . GLY A 1 79 ? 7.185 0.314 5.731 1.00 85.69 79 GLY A O 1
ATOM 664 N N . ILE A 1 80 ? 4.942 0.290 5.823 1.00 87.75 80 ILE A N 1
ATOM 665 C CA . ILE A 1 80 ? 4.740 0.328 4.366 1.00 87.75 80 ILE A CA 1
ATOM 666 C C . ILE A 1 80 ? 5.401 1.558 3.762 1.00 87.75 80 ILE A C 1
ATOM 668 O O . ILE A 1 80 ? 6.131 1.423 2.788 1.00 87.75 80 ILE A O 1
ATOM 672 N N . VAL A 1 81 ? 5.215 2.732 4.366 1.00 85.12 81 VAL A N 1
ATOM 673 C CA . VAL A 1 81 ? 5.850 3.972 3.904 1.00 85.12 81 VAL A CA 1
ATOM 674 C C . VAL A 1 81 ? 7.375 3.857 3.873 1.00 85.12 81 VAL A C 1
ATOM 676 O O . VAL A 1 81 ? 7.990 4.210 2.871 1.00 85.12 81 VAL A O 1
ATOM 679 N N . PHE A 1 82 ? 8.001 3.293 4.908 1.00 84.56 82 PHE A N 1
ATOM 680 C CA . PHE A 1 82 ? 9.454 3.085 4.895 1.00 84.56 82 PHE A CA 1
ATOM 681 C C . PHE A 1 82 ? 9.904 2.098 3.811 1.00 84.56 82 PHE A C 1
ATOM 683 O O . PHE A 1 82 ? 10.929 2.314 3.170 1.00 84.56 82 PHE A O 1
ATOM 690 N N . THR A 1 83 ? 9.134 1.036 3.576 1.00 87.94 83 THR A N 1
ATOM 691 C CA . THR A 1 83 ? 9.448 0.051 2.525 1.00 87.94 83 THR A CA 1
ATOM 692 C C . THR A 1 83 ? 9.138 0.559 1.110 1.00 87.94 83 THR A C 1
ATOM 694 O O . THR A 1 83 ? 9.748 0.102 0.151 1.00 87.94 83 THR A O 1
ATOM 697 N N . ALA A 1 84 ? 8.233 1.531 0.959 1.00 84.50 84 ALA A N 1
ATOM 698 C CA . ALA A 1 84 ? 7.980 2.212 -0.311 1.00 84.50 84 ALA A CA 1
ATOM 699 C C . ALA A 1 84 ? 9.195 3.058 -0.717 1.00 84.50 84 ALA A C 1
ATOM 701 O O . ALA A 1 84 ? 9.640 3.019 -1.862 1.00 84.50 84 ALA A O 1
ATOM 702 N N . LEU A 1 85 ? 9.828 3.731 0.253 1.00 84.31 85 LEU A N 1
ATOM 703 C CA . LEU A 1 85 ? 11.060 4.482 0.008 1.00 84.31 85 LEU A CA 1
ATOM 704 C C . LEU A 1 85 ? 12.169 3.594 -0.576 1.00 84.31 85 LEU A C 1
ATOM 706 O O . LEU A 1 85 ? 12.860 4.005 -1.507 1.00 84.31 85 LEU A O 1
ATOM 710 N N . SER A 1 86 ? 12.310 2.358 -0.082 1.00 82.12 86 SER A N 1
ATOM 711 C CA . SER A 1 86 ? 13.280 1.389 -0.608 1.00 82.12 86 SER A CA 1
ATOM 712 C C . SER A 1 86 ? 12.883 0.77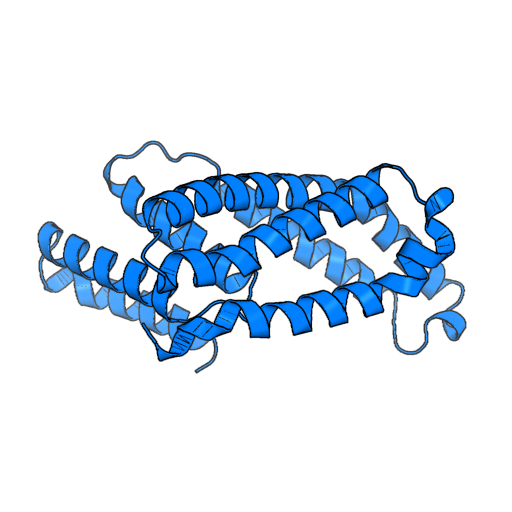8 -1.958 1.00 82.12 86 SER A C 1
ATOM 714 O O . SER A 1 86 ? 13.657 0.004 -2.523 1.00 82.12 86 SER A O 1
ATOM 716 N N . MET A 1 87 ? 11.706 1.118 -2.488 1.00 82.81 87 MET A N 1
ATOM 717 C CA . MET A 1 87 ? 11.240 0.733 -3.820 1.00 82.81 87 MET A CA 1
ATOM 718 C C . MET A 1 87 ? 11.331 1.851 -4.861 1.00 82.81 87 MET A C 1
ATOM 720 O O . MET A 1 87 ? 11.289 1.543 -6.051 1.00 82.81 87 MET A O 1
ATOM 724 N N . ASN A 1 88 ? 11.567 3.106 -4.468 1.00 85.31 88 ASN A N 1
ATOM 725 C CA . ASN A 1 88 ? 11.694 4.224 -5.413 1.00 85.31 88 ASN A CA 1
ATOM 726 C C . ASN A 1 88 ? 12.805 4.033 -6.457 1.00 85.31 88 ASN A C 1
ATOM 728 O O . ASN A 1 88 ? 12.675 4.505 -7.585 1.00 85.31 88 ASN A O 1
ATOM 732 N N . TYR A 1 89 ? 13.863 3.284 -6.128 1.00 85.50 89 TYR A N 1
ATOM 733 C CA . TYR A 1 89 ? 14.885 2.895 -7.107 1.00 85.50 89 TYR A CA 1
ATOM 734 C C . TYR A 1 89 ? 14.279 2.181 -8.329 1.00 85.50 89 TYR A C 1
ATOM 736 O O . TYR A 1 89 ? 14.639 2.490 -9.462 1.00 85.50 89 TYR A O 1
ATOM 744 N N . ARG A 1 90 ? 13.294 1.298 -8.115 1.00 83.56 90 ARG A N 1
ATOM 745 C CA . ARG A 1 90 ? 12.584 0.595 -9.194 1.00 83.56 90 ARG A CA 1
ATOM 746 C C . ARG A 1 90 ? 11.846 1.570 -10.107 1.00 83.56 90 ARG A C 1
ATOM 748 O O . ARG A 1 90 ? 11.818 1.366 -11.312 1.00 83.56 90 ARG A O 1
ATOM 755 N N . ASN A 1 91 ? 11.240 2.618 -9.553 1.00 87.31 91 ASN A N 1
ATOM 756 C CA . ASN A 1 91 ? 10.520 3.610 -10.351 1.00 87.31 91 ASN A CA 1
ATOM 757 C C . ASN A 1 91 ? 11.481 4.423 -11.235 1.00 87.31 91 ASN A C 1
ATOM 759 O O . ASN A 1 91 ? 11.146 4.727 -12.377 1.00 87.31 91 ASN A O 1
ATOM 763 N N . ILE A 1 92 ? 12.702 4.694 -10.760 1.00 91.06 92 ILE A N 1
ATOM 764 C CA . ILE A 1 92 ? 13.763 5.312 -11.572 1.00 91.06 92 ILE A CA 1
ATOM 765 C C . ILE A 1 92 ? 14.212 4.361 -12.690 1.00 91.06 92 ILE A C 1
ATOM 767 O O . ILE A 1 92 ? 14.326 4.772 -13.842 1.00 91.06 92 ILE A O 1
ATOM 771 N N . GLU A 1 93 ? 14.435 3.085 -12.370 1.00 90.06 93 GLU A N 1
ATOM 772 C CA . GLU A 1 93 ? 14.808 2.064 -13.355 1.00 90.06 93 GLU A CA 1
ATOM 773 C C . GLU A 1 93 ? 13.730 1.897 -14.438 1.00 90.06 93 GLU A C 1
ATOM 775 O O . GLU A 1 93 ? 14.038 1.909 -15.628 1.00 90.06 93 GLU A O 1
ATOM 780 N N . LEU A 1 94 ? 12.454 1.833 -14.044 1.00 88.25 94 LEU A N 1
ATOM 781 C CA . LEU A 1 94 ? 11.326 1.779 -14.973 1.00 88.25 94 LEU A CA 1
ATOM 782 C C . LEU A 1 94 ? 11.234 3.043 -15.835 1.00 88.25 94 LEU A C 1
ATOM 784 O O . LEU A 1 94 ? 10.986 2.929 -17.032 1.00 88.25 94 LEU A O 1
ATOM 788 N N . ALA A 1 95 ? 11.483 4.232 -15.276 1.00 92.38 95 ALA A N 1
ATOM 789 C CA . ALA A 1 95 ? 11.517 5.472 -16.051 1.00 92.38 95 ALA A CA 1
ATOM 790 C C . ALA A 1 95 ? 12.588 5.430 -17.155 1.00 92.38 95 ALA A C 1
ATOM 792 O O . ALA A 1 95 ? 12.307 5.821 -18.289 1.00 92.38 95 ALA A O 1
ATOM 793 N N . ASN A 1 96 ? 13.777 4.901 -16.845 1.00 93.62 96 ASN A N 1
ATOM 794 C CA . ASN A 1 96 ? 14.861 4.726 -17.815 1.00 93.62 96 ASN A CA 1
ATOM 795 C C . ASN A 1 96 ? 14.503 3.683 -18.882 1.00 93.62 96 ASN A C 1
ATOM 797 O O . ASN A 1 96 ? 14.646 3.952 -20.071 1.00 93.62 96 ASN A O 1
ATOM 801 N N . LEU A 1 97 ? 13.962 2.528 -18.480 1.00 91.31 97 LEU A N 1
ATOM 802 C CA . LEU A 1 97 ? 13.554 1.472 -19.413 1.00 91.31 97 LEU A CA 1
ATOM 803 C C . LEU A 1 97 ? 12.443 1.926 -20.365 1.00 91.31 97 LEU A C 1
ATOM 805 O O . LEU A 1 97 ? 12.441 1.543 -21.531 1.00 91.31 97 LEU A O 1
ATOM 809 N N . VAL A 1 98 ? 11.504 2.747 -19.893 1.00 93.31 98 VAL A N 1
ATOM 810 C CA . VAL A 1 98 ? 10.437 3.317 -20.730 1.00 93.31 98 VAL A CA 1
ATOM 811 C C . VAL A 1 98 ? 10.989 4.377 -21.683 1.00 93.31 98 VAL A C 1
ATOM 813 O O . VAL A 1 98 ? 10.472 4.526 -22.789 1.00 93.31 98 VAL A O 1
ATOM 816 N N . ALA A 1 99 ? 12.026 5.112 -21.273 1.00 92.88 99 ALA A N 1
ATOM 817 C CA . ALA A 1 99 ? 12.714 6.060 -22.144 1.00 92.88 99 ALA A CA 1
ATOM 818 C C . ALA A 1 99 ? 13.503 5.345 -23.254 1.00 92.88 99 ALA A C 1
ATOM 820 O O . ALA A 1 99 ? 13.518 5.822 -24.385 1.00 92.88 99 ALA A O 1
ATOM 821 N N . GLU A 1 100 ? 14.121 4.203 -22.940 1.00 95.06 100 GLU A N 1
ATOM 822 C CA . GLU A 1 100 ? 14.937 3.419 -23.875 1.00 95.06 100 GLU A CA 1
ATOM 823 C C . GLU A 1 100 ? 14.096 2.516 -24.795 1.00 95.06 100 GLU A C 1
ATOM 825 O O . GLU A 1 100 ? 14.380 2.402 -25.985 1.00 95.06 100 GLU A O 1
ATOM 830 N N . PHE A 1 101 ? 13.025 1.908 -24.273 1.00 93.50 101 PHE A N 1
ATOM 831 C CA . PHE A 1 101 ? 12.192 0.935 -24.991 1.00 93.50 101 PHE A CA 1
ATOM 832 C C . PHE A 1 101 ? 10.692 1.284 -24.945 1.00 93.50 101 PHE A C 1
ATOM 834 O O . PHE A 1 101 ? 9.894 0.472 -24.461 1.00 93.50 101 PHE A O 1
ATOM 841 N N . PRO A 1 102 ? 10.261 2.450 -25.463 1.00 89.94 102 PRO A N 1
ATOM 842 C CA . PRO A 1 102 ? 8.885 2.939 -25.316 1.00 89.94 102 PRO A CA 1
ATOM 843 C C . PRO A 1 102 ? 7.826 1.966 -25.857 1.00 89.94 102 PRO A C 1
ATOM 845 O O . PRO A 1 102 ? 6.748 1.841 -25.274 1.00 89.94 102 PRO A O 1
ATOM 848 N N . GLU A 1 103 ? 8.156 1.211 -26.908 1.00 92.31 103 GLU A N 1
ATOM 849 C CA . GLU A 1 103 ? 7.263 0.235 -27.552 1.00 92.31 103 GLU A CA 1
ATOM 850 C C . GLU A 1 103 ? 6.785 -0.868 -26.586 1.00 92.31 103 GLU A C 1
ATOM 852 O O . GLU A 1 103 ? 5.690 -1.408 -26.735 1.00 92.31 103 GLU A O 1
ATOM 857 N N . ARG A 1 104 ? 7.596 -1.209 -25.569 1.00 88.06 104 ARG A N 1
ATOM 858 C CA . ARG A 1 104 ? 7.308 -2.296 -24.611 1.00 88.06 104 ARG A CA 1
ATOM 859 C C . ARG A 1 104 ? 6.355 -1.877 -23.491 1.00 88.06 104 ARG A C 1
ATOM 861 O O . ARG A 1 104 ? 5.831 -2.741 -22.793 1.00 88.06 104 ARG A O 1
ATOM 868 N N . PHE A 1 105 ? 6.143 -0.574 -23.309 1.00 84.44 105 PHE A N 1
ATOM 869 C CA . PHE A 1 105 ? 5.400 -0.008 -22.177 1.00 84.44 105 PHE A CA 1
ATOM 870 C C . PHE A 1 105 ? 4.084 0.671 -22.592 1.00 84.44 105 PHE A C 1
ATOM 872 O O . PHE A 1 105 ? 3.374 1.215 -21.746 1.00 84.44 105 PHE A O 1
ATOM 879 N N . GLY A 1 106 ? 3.714 0.608 -23.874 1.00 87.06 106 GLY A N 1
ATOM 880 C CA . GLY A 1 106 ? 2.433 1.105 -24.373 1.00 87.06 106 GLY A CA 1
ATOM 881 C C . GLY A 1 106 ? 2.227 2.603 -24.087 1.00 87.06 106 GLY A C 1
ATOM 882 O O . GLY A 1 106 ? 3.050 3.420 -24.503 1.00 87.06 106 GLY A O 1
ATOM 883 N N . PRO A 1 107 ? 1.136 3.009 -23.404 1.00 89.31 107 PRO A N 1
ATOM 884 C CA . PRO A 1 107 ? 0.841 4.423 -23.170 1.00 89.31 107 PRO A CA 1
ATOM 885 C C . PRO A 1 107 ? 1.714 5.062 -22.079 1.00 89.31 107 PRO A C 1
ATOM 887 O O . PRO A 1 107 ? 1.712 6.286 -21.941 1.00 89.31 107 PRO A O 1
ATOM 890 N N . PHE A 1 108 ? 2.438 4.269 -21.283 1.00 89.38 108 PHE A N 1
ATOM 891 C CA . PHE A 1 108 ? 3.215 4.789 -20.163 1.00 89.38 108 PHE A CA 1
ATOM 892 C C . PHE A 1 108 ? 4.478 5.505 -20.654 1.00 89.38 108 PHE A C 1
ATOM 894 O O . PHE A 1 108 ? 5.171 5.050 -21.561 1.00 89.38 108 PHE A O 1
ATOM 901 N N . LYS A 1 109 ? 4.773 6.657 -20.045 1.00 93.06 109 LYS A N 1
ATOM 902 C CA . LYS A 1 109 ? 5.928 7.513 -20.357 1.00 93.06 109 LYS A CA 1
ATOM 903 C C . LYS A 1 109 ? 6.782 7.717 -19.101 1.00 93.06 109 LYS A C 1
ATOM 905 O O . LYS A 1 109 ? 6.250 7.572 -18.001 1.00 93.06 109 LYS A O 1
ATOM 910 N N . PRO A 1 110 ? 8.061 8.121 -19.215 1.00 93.19 110 PRO A N 1
ATOM 911 C CA . PRO A 1 110 ? 8.948 8.246 -18.053 1.00 93.19 110 PRO A CA 1
ATOM 912 C C . PRO A 1 110 ? 8.408 9.177 -16.958 1.00 93.19 110 PRO A C 1
ATOM 914 O O . PRO A 1 110 ? 8.528 8.879 -15.772 1.00 93.19 110 PRO A O 1
ATOM 917 N N . TRP A 1 111 ? 7.733 10.269 -17.343 1.00 92.44 111 TRP A N 1
ATOM 918 C CA . TRP A 1 111 ? 7.132 11.215 -16.396 1.00 92.44 111 TRP A CA 1
ATOM 919 C C . TRP A 1 111 ? 6.114 10.565 -15.451 1.00 92.44 111 TRP A C 1
ATOM 921 O O . TRP A 1 111 ? 5.952 11.050 -14.336 1.00 92.44 111 TRP A O 1
ATOM 931 N N . PHE A 1 112 ? 5.448 9.479 -15.861 1.00 91.25 112 PHE A N 1
ATOM 932 C CA . PHE A 1 112 ? 4.471 8.775 -15.027 1.00 91.25 112 PHE A CA 1
ATOM 933 C C . PHE A 1 112 ? 5.148 8.187 -13.784 1.00 91.25 112 PHE A C 1
ATOM 935 O O . PHE A 1 112 ? 4.683 8.393 -12.667 1.00 91.25 112 PHE A O 1
ATOM 942 N N . PHE A 1 113 ? 6.299 7.540 -13.972 1.00 89.38 113 PHE A N 1
ATOM 943 C CA . PHE A 1 113 ? 7.071 6.924 -12.893 1.00 89.38 113 PHE A CA 1
ATOM 944 C C . PHE A 1 113 ? 7.749 7.966 -11.998 1.00 89.38 113 PHE A C 1
ATOM 946 O O . PHE A 1 113 ? 7.802 7.792 -10.784 1.00 89.38 113 PHE A O 1
ATOM 953 N N . TYR A 1 114 ? 8.208 9.090 -12.560 1.00 91.06 114 TYR A N 1
ATOM 954 C CA . TYR A 1 114 ? 8.668 10.216 -11.739 1.00 91.06 114 TYR A CA 1
ATOM 955 C C . TYR A 1 114 ? 7.526 10.850 -10.936 1.00 91.06 114 TYR A C 1
ATOM 957 O O . TYR A 1 114 ? 7.722 11.216 -9.780 1.00 91.06 114 TYR A O 1
ATOM 965 N N . GLY A 1 115 ? 6.331 10.949 -11.524 1.00 89.00 115 GLY A N 1
ATOM 966 C CA . GLY A 1 115 ? 5.125 11.400 -10.835 1.00 89.00 115 GLY A CA 1
ATOM 967 C C . GLY A 1 115 ? 4.779 10.513 -9.640 1.00 89.00 115 GLY A C 1
ATOM 968 O O . GLY A 1 115 ? 4.502 11.039 -8.565 1.00 89.00 115 GLY A O 1
ATOM 969 N N . ASP A 1 116 ? 4.879 9.192 -9.804 1.00 85.75 116 ASP A N 1
ATOM 970 C CA . ASP A 1 116 ? 4.691 8.213 -8.727 1.00 85.75 116 ASP A CA 1
ATOM 971 C C . ASP A 1 116 ? 5.663 8.465 -7.561 1.00 85.75 116 ASP A C 1
ATOM 973 O O . ASP A 1 116 ? 5.229 8.692 -6.434 1.00 85.75 116 ASP A O 1
ATOM 977 N N . ILE A 1 117 ? 6.968 8.600 -7.843 1.00 90.19 117 ILE A N 1
ATOM 978 C CA . ILE A 1 117 ? 7.994 8.922 -6.828 1.00 90.19 117 ILE A CA 1
ATOM 979 C C . ILE A 1 117 ? 7.659 10.219 -6.074 1.00 90.19 117 ILE A C 1
ATOM 981 O O . ILE A 1 117 ? 7.833 10.299 -4.854 1.00 90.19 117 ILE A O 1
ATOM 985 N N . VAL A 1 118 ? 7.198 11.259 -6.778 1.00 90.56 118 VAL A N 1
ATOM 986 C CA . VAL A 1 118 ? 6.841 12.548 -6.164 1.00 90.56 118 VAL A CA 1
ATOM 987 C C . VAL A 1 118 ? 5.630 12.395 -5.248 1.00 90.56 118 VAL A C 1
ATOM 989 O O . VAL A 1 118 ? 5.677 12.846 -4.101 1.00 90.56 118 VAL A O 1
ATOM 992 N N . ILE A 1 119 ? 4.561 11.755 -5.728 1.00 86.19 119 ILE A N 1
ATOM 993 C CA . ILE A 1 119 ? 3.335 11.532 -4.953 1.00 86.19 119 ILE A CA 1
ATOM 994 C C . ILE A 1 119 ? 3.648 10.704 -3.709 1.00 86.19 119 ILE A C 1
ATOM 996 O O . ILE A 1 119 ? 3.291 11.112 -2.601 1.00 86.19 119 ILE A O 1
ATOM 1000 N N . GLU A 1 120 ? 4.370 9.596 -3.870 1.00 85.56 120 GLU A N 1
ATOM 1001 C CA . GLU A 1 120 ? 4.787 8.753 -2.759 1.00 85.56 120 GLU A CA 1
ATOM 1002 C C . GLU A 1 120 ? 5.600 9.564 -1.744 1.00 85.56 120 GLU A C 1
ATOM 1004 O O . GLU A 1 120 ? 5.264 9.587 -0.563 1.00 85.56 120 GLU A O 1
ATOM 1009 N N . THR A 1 121 ? 6.607 10.320 -2.186 1.00 87.50 121 THR A N 1
ATOM 1010 C CA . THR A 1 121 ? 7.459 11.137 -1.304 1.00 87.50 121 THR A CA 1
ATOM 1011 C C . THR A 1 121 ? 6.657 12.176 -0.511 1.00 87.50 121 THR A C 1
ATOM 1013 O O . THR A 1 121 ? 6.878 12.355 0.694 1.00 87.50 121 THR A O 1
ATOM 1016 N N . VAL A 1 122 ? 5.696 12.853 -1.150 1.00 87.31 122 VAL A N 1
ATOM 1017 C CA . VAL A 1 122 ? 4.786 13.794 -0.476 1.00 87.31 122 VAL A CA 1
ATOM 1018 C C . VAL A 1 122 ? 3.943 13.059 0.566 1.00 87.31 122 VAL A C 1
ATOM 1020 O O . VAL A 1 122 ? 3.875 13.498 1.715 1.00 87.31 122 VAL A O 1
ATOM 1023 N N . MET A 1 123 ? 3.349 11.918 0.213 1.00 81.56 123 MET A N 1
ATOM 1024 C CA . MET A 1 123 ? 2.530 11.122 1.133 1.00 81.56 123 MET A CA 1
ATOM 1025 C C . MET A 1 123 ? 3.335 10.616 2.334 1.00 81.56 123 MET A C 1
ATOM 1027 O O . MET A 1 123 ? 2.883 10.751 3.475 1.00 81.56 123 MET A O 1
ATOM 1031 N N . MET A 1 124 ? 4.546 10.102 2.103 1.00 85.62 124 MET A N 1
ATOM 1032 C CA . MET A 1 124 ? 5.465 9.675 3.158 1.00 85.62 124 MET A CA 1
ATOM 1033 C C . MET A 1 124 ? 5.808 10.842 4.089 1.00 85.62 124 MET A C 1
ATOM 1035 O O . MET A 1 124 ? 5.720 10.706 5.308 1.00 85.62 124 MET A O 1
ATOM 1039 N N . THR A 1 125 ? 6.124 12.016 3.533 1.00 84.81 125 THR A N 1
ATOM 1040 C CA . THR A 1 125 ? 6.454 13.223 4.309 1.00 84.81 125 THR A CA 1
ATOM 1041 C C . THR A 1 125 ? 5.285 13.651 5.191 1.00 84.81 125 THR A C 1
ATOM 1043 O O . THR A 1 125 ? 5.459 13.925 6.380 1.00 84.81 125 THR A O 1
ATOM 1046 N N . VAL A 1 126 ? 4.069 13.660 4.642 1.00 82.62 126 VAL A N 1
ATOM 1047 C CA . VAL A 1 126 ? 2.873 14.021 5.404 1.00 82.62 126 VAL A CA 1
ATOM 1048 C C . VAL A 1 126 ? 2.597 13.000 6.512 1.00 82.62 126 VAL A C 1
ATOM 1050 O O . VAL A 1 126 ? 2.263 13.399 7.632 1.00 82.62 126 VAL A O 1
ATOM 1053 N N . LEU A 1 127 ? 2.790 11.702 6.254 1.00 77.31 127 LEU A N 1
ATOM 1054 C CA . LEU A 1 127 ? 2.644 10.670 7.281 1.00 77.31 127 LEU A CA 1
ATOM 1055 C C . LEU A 1 127 ? 3.690 10.828 8.395 1.00 77.31 127 LEU A C 1
ATOM 1057 O O . LEU A 1 127 ? 3.331 10.787 9.572 1.00 77.31 127 LEU A O 1
ATOM 1061 N N . LEU A 1 128 ? 4.957 11.077 8.053 1.00 76.62 128 LEU A N 1
ATOM 1062 C CA . LEU A 1 128 ? 6.020 11.328 9.031 1.00 76.62 128 LEU A CA 1
ATOM 1063 C C . LEU A 1 128 ? 5.682 12.533 9.920 1.00 76.62 128 LEU A C 1
ATOM 1065 O O . LEU A 1 128 ? 5.762 12.440 11.146 1.00 76.62 128 LEU A O 1
ATOM 1069 N N . ILE A 1 129 ? 5.204 13.634 9.330 1.00 79.69 129 ILE A N 1
ATOM 1070 C CA . ILE A 1 129 ? 4.740 14.814 10.077 1.00 79.69 129 ILE A CA 1
ATOM 1071 C C . ILE A 1 129 ? 3.562 14.464 11.000 1.00 79.69 129 ILE A C 1
ATOM 1073 O O . ILE A 1 129 ? 3.490 14.968 12.124 1.00 79.69 129 ILE A O 1
ATOM 1077 N N . ALA A 1 130 ? 2.642 13.606 10.553 1.00 72.31 130 ALA A N 1
ATOM 1078 C CA . ALA A 1 130 ? 1.490 13.183 11.346 1.00 72.31 130 ALA A CA 1
ATOM 1079 C C . ALA A 1 130 ? 1.876 12.282 12.535 1.00 72.31 130 ALA A C 1
ATOM 1081 O O . ALA A 1 130 ? 1.206 12.328 13.572 1.00 72.31 130 ALA A O 1
ATOM 1082 N N . ILE A 1 131 ? 2.953 11.499 12.404 1.00 66.88 131 ILE A N 1
ATOM 1083 C CA . ILE A 1 131 ? 3.467 10.606 13.451 1.00 66.88 131 ILE A CA 1
ATOM 1084 C C . ILE A 1 131 ? 4.253 11.381 14.521 1.00 66.88 131 ILE A C 1
ATOM 1086 O O . ILE A 1 131 ? 4.181 11.014 15.695 1.00 66.88 131 ILE A O 1
ATOM 1090 N N . ILE A 1 132 ? 4.949 12.474 14.171 1.00 66.50 132 ILE A N 1
ATOM 1091 C CA . ILE A 1 132 ? 5.736 13.265 15.135 1.00 66.50 132 ILE A CA 1
ATOM 1092 C C . ILE A 1 132 ? 4.827 13.821 16.254 1.00 66.50 132 ILE A C 1
ATOM 1094 O O . ILE A 1 132 ? 3.950 14.666 16.015 1.00 66.50 132 ILE A O 1
ATOM 1098 N N . PRO A 1 133 ? 5.029 13.416 17.524 1.00 50.94 133 PRO A N 1
ATOM 1099 C CA . PRO A 1 133 ? 4.196 13.889 18.614 1.00 50.94 133 PRO A CA 1
ATOM 1100 C C . PRO A 1 133 ? 4.493 15.362 18.947 1.00 50.94 133 PRO A C 1
ATOM 1102 O O . PRO A 1 133 ? 5.416 15.680 19.684 1.00 50.94 133 PRO A O 1
ATOM 1105 N N . ARG A 1 134 ? 3.645 16.299 18.498 1.00 48.22 134 ARG A N 1
ATOM 1106 C CA . ARG A 1 134 ? 3.646 17.693 19.005 1.00 48.22 134 ARG A CA 1
ATOM 1107 C C . ARG A 1 134 ? 3.073 17.795 20.421 1.00 48.22 134 ARG A C 1
ATOM 1109 O O . ARG A 1 134 ? 1.854 17.923 20.557 1.00 48.22 134 ARG A O 1
ATOM 1116 N N . TYR A 1 135 ? 3.912 17.671 21.449 1.00 46.16 135 TYR A N 1
ATOM 1117 C CA . TYR A 1 135 ? 3.604 17.693 22.893 1.00 46.16 135 TYR A CA 1
ATOM 1118 C C . TYR A 1 135 ? 2.838 18.942 23.391 1.00 46.16 135 TYR A C 1
ATOM 1120 O O . TYR A 1 135 ? 3.336 19.713 24.199 1.00 46.16 135 TYR A O 1
ATOM 1128 N N . THR A 1 136 ? 1.594 19.160 22.960 1.00 47.75 136 THR A N 1
ATOM 1129 C CA . THR A 1 136 ? 0.702 20.124 23.616 1.00 47.75 136 THR A CA 1
ATOM 1130 C C . THR A 1 136 ? -0.666 19.505 23.901 1.00 47.75 136 THR A C 1
ATOM 1132 O O . THR A 1 136 ? -1.297 18.895 23.032 1.00 47.75 136 THR A O 1
ATOM 1135 N N . ALA A 1 137 ? -1.119 19.641 25.151 1.00 40.38 137 ALA A N 1
ATOM 1136 C CA . ALA A 1 137 ? -2.286 18.954 25.716 1.00 40.38 137 ALA A CA 1
ATOM 1137 C C . ALA A 1 137 ? -3.611 19.253 24.981 1.00 40.38 137 ALA A C 1
ATOM 1139 O O . ALA A 1 137 ? -4.484 18.392 24.909 1.00 40.38 137 ALA A O 1
ATOM 1140 N N . SER A 1 138 ? -3.732 20.412 24.322 1.00 47.16 138 SER A N 1
ATOM 1141 C CA . SER A 1 138 ? -4.892 20.789 23.496 1.00 47.16 138 SER A CA 1
ATOM 1142 C C . SER A 1 138 ? -4.933 20.132 22.104 1.00 47.16 138 SER A C 1
ATOM 1144 O O . SER A 1 138 ? -5.922 20.266 21.381 1.00 47.16 138 SER A O 1
ATOM 1146 N N . LYS A 1 139 ? -3.876 19.410 21.695 1.00 46.38 139 LYS A N 1
ATOM 1147 C CA . LYS A 1 139 ? -3.740 18.827 20.345 1.00 46.38 139 LYS A CA 1
ATOM 1148 C C . LYS A 1 139 ? -3.976 17.315 20.275 1.00 46.38 139 LYS A C 1
ATOM 1150 O O . LYS A 1 139 ? -4.096 16.797 19.167 1.00 46.38 139 LYS A O 1
ATOM 1155 N N . LYS A 1 140 ? -4.114 16.609 21.407 1.00 43.31 140 LYS A N 1
ATOM 1156 C CA . LYS A 1 140 ? -4.312 15.142 21.450 1.00 43.31 140 LYS A CA 1
ATOM 1157 C C . LYS A 1 140 ? -5.551 14.694 20.655 1.00 43.31 140 LYS A C 1
ATOM 1159 O O . LYS A 1 140 ? -5.463 13.756 19.873 1.00 43.31 140 LYS A O 1
ATOM 1164 N N . THR A 1 141 ? -6.655 15.438 20.752 1.00 43.75 141 THR A N 1
ATOM 1165 C CA . THR A 1 141 ? -7.905 15.180 20.008 1.00 43.75 141 THR A CA 1
ATOM 1166 C C . THR A 1 141 ? -7.811 15.540 18.517 1.00 43.75 141 THR A C 1
ATOM 1168 O O . THR A 1 141 ? -8.414 14.866 17.687 1.00 43.75 141 THR A O 1
ATOM 1171 N N . ARG A 1 142 ? -7.021 16.563 18.140 1.00 46.16 142 ARG A N 1
ATOM 1172 C CA . ARG A 1 142 ? -6.804 16.936 16.723 1.00 46.16 142 ARG A CA 1
ATOM 1173 C C . ARG A 1 142 ? -5.945 15.918 15.971 1.00 46.16 142 ARG A C 1
ATOM 1175 O O . ARG A 1 142 ? -6.152 15.743 14.777 1.00 46.16 142 ARG A O 1
ATOM 1182 N N . ARG A 1 143 ? -5.018 15.232 16.651 1.00 51.03 143 ARG A N 1
ATOM 1183 C CA . ARG A 1 143 ? -4.167 14.196 16.038 1.00 51.03 143 ARG A CA 1
ATOM 1184 C C . ARG A 1 143 ? -4.968 12.995 15.554 1.00 51.03 143 ARG A C 1
ATOM 1186 O O . ARG A 1 143 ? -4.754 12.553 14.436 1.00 51.03 143 ARG A O 1
ATOM 1193 N N . SER A 1 144 ? -5.921 12.518 16.355 1.00 47.91 144 SER A N 1
ATOM 1194 C CA . SER A 1 144 ? -6.772 11.394 15.956 1.00 47.91 144 SER A CA 1
ATOM 1195 C C . SER A 1 144 ? -7.589 11.704 14.700 1.00 47.91 144 SER A C 1
ATOM 1197 O O . SER A 1 144 ? -7.734 10.818 13.871 1.00 47.91 144 SER A O 1
ATOM 1199 N N . CYS A 1 145 ? -8.054 12.948 14.508 1.00 46.12 145 CYS A N 1
ATOM 1200 C CA . CYS A 1 145 ? -8.752 13.315 13.270 1.00 46.12 145 CYS A CA 1
ATOM 1201 C C . CYS A 1 145 ? -7.811 13.652 12.105 1.00 46.12 145 CYS A C 1
ATOM 1203 O O . CYS A 1 145 ? -8.186 13.385 10.975 1.00 46.12 145 CYS A O 1
ATOM 1205 N N . LEU A 1 146 ? -6.600 14.182 12.327 1.00 49.16 146 LEU A N 1
ATOM 1206 C CA . LEU A 1 146 ? -5.633 14.386 11.236 1.00 49.16 146 LEU A CA 1
ATOM 1207 C C . LEU A 1 146 ? -5.149 13.043 10.674 1.00 49.16 146 LEU A C 1
ATOM 1209 O O . LEU A 1 146 ? -5.155 12.857 9.465 1.00 49.16 146 LEU A O 1
ATOM 1213 N N . VAL A 1 147 ? -4.796 12.100 11.554 1.00 53.50 147 VAL A N 1
ATOM 1214 C CA . VAL A 1 147 ? -4.408 10.740 11.163 1.00 53.50 147 VAL A CA 1
ATOM 1215 C C . VAL A 1 147 ? -5.590 10.022 10.520 1.00 53.50 147 VAL A C 1
ATOM 1217 O O . VAL A 1 147 ? -5.410 9.445 9.460 1.00 53.50 147 VAL A O 1
ATOM 1220 N N . ALA A 1 148 ? -6.808 10.130 11.070 1.00 51.56 148 ALA A N 1
ATOM 1221 C CA . ALA A 1 148 ? -8.003 9.560 10.439 1.00 51.56 148 ALA A CA 1
ATOM 1222 C C . ALA A 1 148 ? -8.331 10.195 9.075 1.00 51.56 148 ALA A C 1
ATOM 1224 O O . ALA A 1 148 ? -8.730 9.476 8.169 1.00 51.56 148 ALA A O 1
ATOM 1225 N N . ASN A 1 149 ? -8.127 11.504 8.896 1.00 48.75 149 ASN A N 1
ATOM 1226 C CA . ASN A 1 149 ? -8.338 12.187 7.616 1.00 48.75 149 ASN A CA 1
ATOM 1227 C C . ASN A 1 149 ? -7.260 11.829 6.588 1.00 48.75 149 ASN A C 1
ATOM 1229 O O . ASN A 1 149 ? -7.588 11.652 5.425 1.00 48.75 149 ASN A O 1
ATOM 1233 N N . LEU A 1 150 ? -6.001 11.666 7.003 1.00 52.06 150 LEU A N 1
ATOM 1234 C CA . LEU A 1 150 ? -4.929 11.127 6.158 1.00 52.06 150 LEU A CA 1
ATOM 1235 C C . LEU A 1 150 ? -5.190 9.673 5.769 1.00 52.06 150 LEU A C 1
ATOM 1237 O O . LEU A 1 150 ? -4.930 9.288 4.638 1.00 52.06 150 LEU A O 1
ATOM 1241 N N . TYR A 1 151 ? -5.778 8.894 6.675 1.00 50.69 151 TYR A N 1
ATOM 1242 C CA . TYR A 1 151 ? -6.247 7.539 6.405 1.00 50.69 151 TYR A CA 1
ATOM 1243 C C . TYR A 1 151 ? -7.440 7.519 5.432 1.00 50.69 151 TYR A C 1
ATOM 1245 O O . TYR A 1 151 ? -7.480 6.667 4.550 1.00 50.69 151 TYR A O 1
ATOM 1253 N N . CYS A 1 152 ? -8.387 8.462 5.561 1.00 45.34 152 CYS A N 1
ATOM 1254 C CA . CYS A 1 152 ? -9.500 8.665 4.621 1.00 45.34 152 CYS A CA 1
ATOM 1255 C C . CYS A 1 152 ? -8.971 9.137 3.238 1.00 45.34 152 CYS A C 1
ATOM 1257 O O . CYS A 1 152 ? -9.461 8.663 2.220 1.00 45.34 152 CYS A O 1
ATOM 1259 N N . LEU A 1 153 ? -7.939 9.995 3.192 1.00 42.81 153 LEU A N 1
ATOM 1260 C CA . LEU A 1 153 ? -7.276 10.472 1.963 1.00 42.81 153 LEU A CA 1
ATOM 1261 C C . LEU A 1 153 ? -6.431 9.390 1.273 1.00 42.81 153 LEU A C 1
ATOM 1263 O O . LEU A 1 153 ? -6.430 9.322 0.051 1.00 42.81 153 LEU A O 1
ATOM 1267 N N . TYR A 1 154 ? -5.741 8.535 2.034 1.00 44.50 154 TYR A N 1
ATOM 1268 C CA . TYR A 1 154 ? -5.023 7.374 1.494 1.00 44.50 154 TYR A CA 1
ATOM 1269 C C . TYR A 1 154 ? -5.998 6.355 0.884 1.00 44.50 154 TYR A C 1
ATOM 1271 O O . TYR A 1 154 ? -5.735 5.777 -0.162 1.00 44.50 154 TYR A O 1
ATOM 1279 N N . ASN A 1 155 ? -7.157 6.153 1.519 1.00 43.75 155 ASN A N 1
ATOM 1280 C CA . ASN A 1 155 ? -8.169 5.176 1.108 1.00 43.75 155 ASN A CA 1
ATOM 1281 C C . ASN A 1 155 ? -9.301 5.790 0.278 1.00 43.75 155 ASN A C 1
ATOM 1283 O O . ASN A 1 155 ? -10.454 5.379 0.453 1.00 43.75 155 ASN A O 1
ATOM 1287 N N . ASN A 1 156 ? -9.001 6.756 -0.598 1.00 38.81 156 ASN A N 1
ATOM 1288 C CA . ASN A 1 156 ? -9.976 7.490 -1.412 1.00 38.81 156 ASN A CA 1
ATOM 1289 C C . ASN A 1 156 ? -10.632 6.616 -2.509 1.00 38.81 156 ASN A C 1
ATOM 1291 O O . ASN A 1 156 ? -10.568 6.920 -3.693 1.00 38.81 156 ASN A O 1
ATOM 1295 N N . MET A 1 157 ? -11.235 5.499 -2.087 1.00 37.78 157 MET A N 1
ATOM 1296 C CA . MET A 1 157 ? -12.163 4.637 -2.817 1.00 37.78 157 MET A CA 1
ATOM 1297 C C . MET A 1 157 ? -12.972 3.664 -1.924 1.00 37.78 157 MET A C 1
ATOM 1299 O O . MET A 1 157 ? -13.887 3.046 -2.456 1.00 37.78 157 MET A O 1
ATOM 1303 N N . ALA A 1 158 ? -12.732 3.496 -0.604 1.00 32.94 158 ALA A N 1
ATOM 1304 C CA . ALA A 1 158 ? -13.464 2.435 0.131 1.00 32.94 158 ALA A CA 1
ATOM 1305 C C . ALA A 1 158 ? -13.825 2.639 1.619 1.00 32.94 158 ALA A C 1
ATOM 1307 O O . ALA A 1 158 ? -14.778 2.008 2.083 1.00 32.94 158 ALA A O 1
ATOM 1308 N N . SER A 1 159 ? -13.147 3.482 2.410 1.00 40.00 159 SER A N 1
ATOM 1309 C CA . SER A 1 159 ? -13.417 3.528 3.863 1.00 40.00 159 SER A CA 1
ATOM 1310 C C . SER A 1 159 ? -14.362 4.668 4.269 1.00 40.00 159 SER A C 1
ATOM 1312 O O . SER A 1 159 ? -13.940 5.745 4.673 1.00 40.00 159 SER A O 1
ATOM 1314 N N . THR A 1 160 ? -15.659 4.391 4.155 1.00 44.72 160 THR A N 1
ATOM 1315 C CA . THR A 1 160 ? -16.826 5.018 4.812 1.00 44.72 160 THR A CA 1
ATOM 1316 C C . THR A 1 160 ? -16.676 6.374 5.506 1.00 44.72 160 THR A C 1
ATOM 1318 O O . THR A 1 160 ? -16.071 6.491 6.576 1.00 44.72 160 THR A O 1
ATOM 1321 N N . GLU A 1 161 ? -17.476 7.325 5.012 1.00 44.72 161 GLU A N 1
ATOM 1322 C CA . GLU A 1 161 ? -17.857 8.607 5.620 1.00 44.72 161 GLU A CA 1
ATOM 1323 C C . GLU A 1 161 ? -18.107 8.547 7.143 1.00 44.72 161 GLU A C 1
ATOM 1325 O O . GLU A 1 161 ? -17.891 9.535 7.831 1.00 44.72 161 GLU A O 1
ATOM 1330 N N . GLN A 1 162 ? -18.527 7.418 7.724 1.00 37.88 162 GLN A N 1
ATOM 1331 C CA . GLN A 1 162 ? -18.966 7.349 9.122 1.00 37.88 162 GLN A CA 1
ATOM 1332 C C . GLN A 1 162 ? -17.865 7.448 10.181 1.00 37.88 162 GLN A C 1
ATOM 1334 O O . GLN A 1 162 ? -18.101 8.076 11.209 1.00 37.88 162 GLN A O 1
ATOM 1339 N N . SER A 1 163 ? -16.671 6.893 9.964 1.00 40.91 163 SER A N 1
ATOM 1340 C CA . SER A 1 163 ? -15.561 7.031 10.927 1.00 40.91 163 SER A CA 1
ATOM 1341 C C . SER A 1 163 ? -14.996 8.453 10.908 1.00 40.91 163 SER A C 1
ATOM 1343 O O . SER A 1 163 ? -14.727 9.040 11.961 1.00 40.91 163 SER A O 1
ATOM 1345 N N . CYS A 1 164 ? -14.923 9.040 9.709 1.00 43.59 164 CYS A N 1
ATOM 1346 C CA . CYS A 1 164 ? -14.586 10.442 9.500 1.00 43.59 164 CYS A CA 1
ATOM 1347 C C . CYS A 1 164 ? -15.682 11.352 10.131 1.00 43.59 164 CYS A C 1
ATOM 1349 O O . CYS A 1 164 ? -15.358 12.225 10.936 1.00 43.59 164 CYS A O 1
ATOM 1351 N N . ILE A 1 165 ? -16.983 11.078 9.935 1.00 44.88 165 ILE A N 1
ATOM 1352 C CA . ILE A 1 165 ? -18.115 11.789 10.574 1.00 44.88 165 ILE A CA 1
ATOM 1353 C C . ILE A 1 165 ? -18.120 11.625 12.096 1.00 44.88 165 ILE A C 1
ATOM 1355 O O . ILE A 1 165 ? -18.347 12.601 12.801 1.00 44.88 165 ILE A O 1
ATOM 1359 N N . TYR A 1 166 ? -17.843 10.444 12.647 1.00 44.22 166 TYR A N 1
ATOM 1360 C CA . TYR A 1 166 ? -17.836 10.240 14.098 1.00 44.22 166 TYR A CA 1
ATOM 1361 C C . TYR A 1 166 ? -16.645 10.952 14.760 1.00 44.22 166 TYR A C 1
ATOM 1363 O O . TYR A 1 166 ? -16.813 11.558 15.822 1.00 44.22 166 TYR A O 1
ATOM 1371 N N .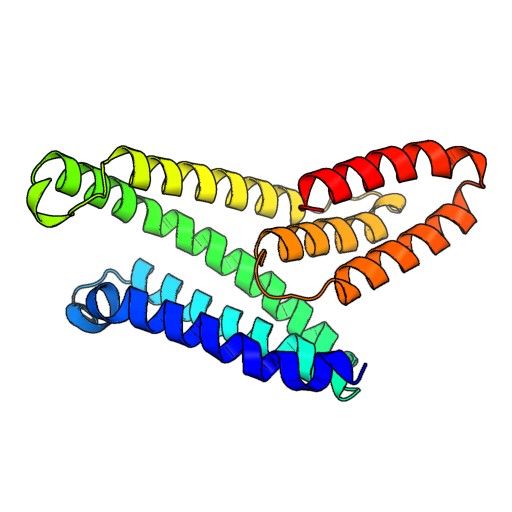 CYS A 1 167 ? -15.467 10.972 14.114 1.00 44.84 167 CYS A N 1
ATOM 1372 C CA . CYS A 1 167 ? -14.339 11.804 14.551 1.00 44.84 167 CYS A CA 1
ATOM 1373 C C . CYS A 1 167 ? -14.713 13.289 14.507 1.00 44.84 167 CYS A C 1
ATOM 1375 O O . CYS A 1 167 ? -14.523 13.987 15.506 1.00 44.84 167 CYS A O 1
ATOM 1377 N N . MET A 1 168 ? -15.320 13.743 13.401 1.00 48.31 168 M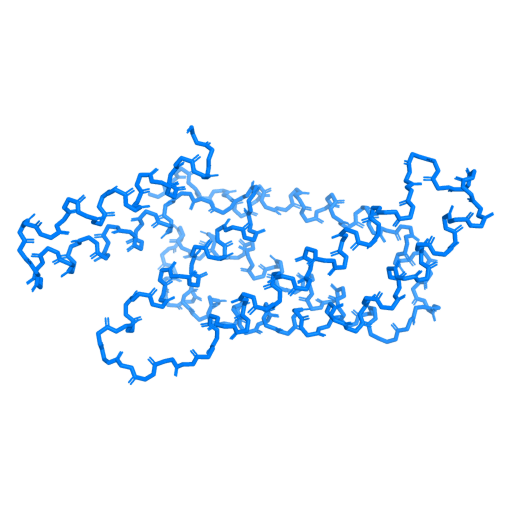ET A N 1
ATOM 1378 C CA . MET A 1 168 ? -15.770 15.124 13.183 1.00 48.31 168 MET A CA 1
ATOM 1379 C C . MET A 1 168 ? -16.854 15.567 14.180 1.00 48.31 168 MET A C 1
ATOM 1381 O O . MET A 1 168 ? -16.761 16.642 14.769 1.00 48.31 168 MET A O 1
ATOM 1385 N N . LEU A 1 169 ? -17.872 14.744 14.440 1.00 49.19 169 LEU A N 1
ATOM 1386 C CA . LEU A 1 169 ? -18.953 15.045 15.385 1.00 49.19 169 LEU A CA 1
ATOM 1387 C C . LEU A 1 169 ? -18.444 15.070 16.828 1.00 49.19 169 LEU A C 1
ATOM 1389 O O . LEU A 1 169 ? -18.857 15.925 17.616 1.00 49.19 169 LEU A O 1
ATOM 1393 N N . ARG A 1 170 ? -17.507 14.179 17.176 1.00 49.41 170 ARG A N 1
ATOM 1394 C CA . ARG A 1 170 ? -16.870 14.172 18.496 1.00 49.41 170 ARG A CA 1
ATOM 1395 C C . ARG A 1 170 ? -15.964 15.388 18.693 1.00 49.41 170 ARG A C 1
ATOM 1397 O O . ARG A 1 170 ? -16.003 15.988 19.765 1.00 49.41 170 ARG A O 1
ATOM 1404 N N . THR A 1 171 ? -15.214 15.805 17.670 1.00 46.94 171 THR A N 1
ATOM 1405 C CA . THR A 1 171 ? -14.430 17.053 17.724 1.00 46.94 171 THR A CA 1
ATOM 1406 C C . THR A 1 171 ? -15.328 18.282 17.793 1.00 46.94 171 THR A C 1
ATOM 1408 O O . THR A 1 171 ? -15.065 19.145 18.624 1.00 46.94 171 THR A O 1
ATOM 1411 N N . ARG A 1 172 ? -16.429 18.338 17.032 1.00 48.91 172 ARG A N 1
ATOM 1412 C CA . ARG A 1 172 ? -17.412 19.437 17.086 1.00 48.91 172 ARG A CA 1
ATOM 1413 C C . ARG A 1 172 ? -18.036 19.580 18.475 1.00 48.91 172 ARG A C 1
ATOM 1415 O O . ARG A 1 172 ? -18.147 20.693 18.983 1.00 48.91 172 ARG A O 1
ATOM 1422 N N . ARG A 1 173 ? -18.395 18.464 19.120 1.00 51.34 173 ARG A N 1
ATOM 1423 C CA . ARG A 1 173 ? -18.983 18.458 20.471 1.00 51.34 173 ARG A CA 1
ATOM 1424 C C . ARG A 1 173 ? -17.984 18.945 21.535 1.00 51.34 173 ARG A C 1
ATOM 1426 O O . ARG A 1 173 ? -18.366 19.729 22.396 1.00 51.34 173 ARG A O 1
ATOM 1433 N N . ILE A 1 174 ? -16.709 18.555 21.428 1.00 51.66 174 ILE A N 1
ATOM 1434 C CA . ILE A 1 174 ? -15.629 19.005 22.328 1.00 51.66 174 ILE A CA 1
ATOM 1435 C C . ILE A 1 174 ? -15.274 20.481 22.088 1.00 51.66 174 ILE A C 1
ATOM 1437 O O . ILE A 1 174 ? -15.088 21.230 23.041 1.00 51.66 174 ILE A O 1
ATOM 1441 N N . PHE A 1 175 ? -15.213 20.927 20.830 1.00 45.84 175 PHE A N 1
ATOM 1442 C CA . PHE A 1 175 ? -14.898 22.318 20.487 1.00 45.84 175 PHE A CA 1
ATOM 1443 C C . PHE A 1 175 ? -15.993 23.279 20.972 1.00 45.84 175 PHE A C 1
ATOM 1445 O O . PHE A 1 175 ? -15.700 24.330 21.540 1.00 45.84 175 PHE A O 1
ATOM 1452 N N . ARG A 1 176 ? -17.264 22.872 20.840 1.00 50.06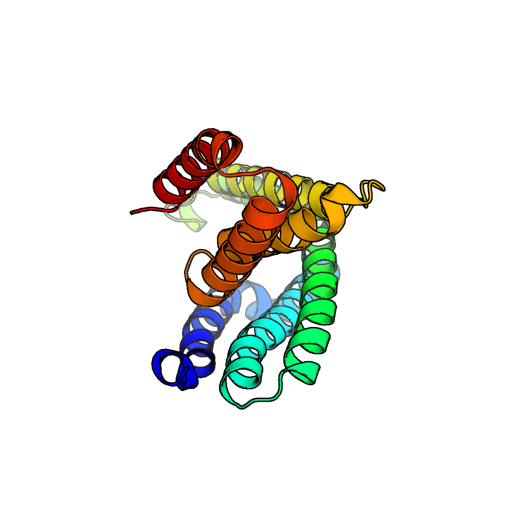 176 ARG A N 1
ATOM 1453 C CA . ARG A 1 176 ? -18.416 23.622 21.359 1.00 50.06 176 ARG A CA 1
ATOM 1454 C C . ARG A 1 176 ? -18.385 23.756 22.884 1.00 50.06 176 ARG A C 1
ATOM 1456 O O . ARG A 1 176 ? -18.758 24.808 23.389 1.00 50.06 176 ARG A O 1
ATOM 1463 N N . SER A 1 177 ? -17.909 22.734 23.606 1.00 48.50 177 SER A N 1
ATOM 1464 C CA . SER A 1 177 ? -17.804 22.786 25.071 1.00 48.50 177 SER A CA 1
ATOM 1465 C C . SER A 1 177 ? -16.615 23.608 25.574 1.00 48.50 177 SER A C 1
ATOM 1467 O O . SER A 1 177 ? -16.609 23.991 26.736 1.00 48.50 177 SER A O 1
ATOM 1469 N N . THR A 1 178 ? -15.600 23.858 24.737 1.00 47.91 178 THR A N 1
ATOM 1470 C CA . THR A 1 178 ? -14.367 24.548 25.154 1.00 47.91 178 THR A CA 1
ATOM 1471 C C . THR A 1 178 ? -14.282 26.002 24.700 1.00 47.91 178 THR A C 1
ATOM 1473 O O . THR A 1 178 ? -13.621 26.781 25.382 1.00 47.91 178 THR A O 1
ATOM 1476 N N . HIS A 1 179 ? -14.887 26.395 23.572 1.00 53.00 179 HIS A N 1
ATOM 1477 C CA . HIS A 1 179 ? -14.636 27.719 22.968 1.00 53.00 179 HIS A CA 1
ATOM 1478 C C . HIS A 1 179 ? -15.894 28.534 22.608 1.00 53.00 179 HIS A C 1
ATOM 1480 O O . HIS A 1 179 ? -15.776 29.600 21.996 1.00 53.00 179 HIS A O 1
ATOM 1486 N N . GLY A 1 180 ? -17.088 28.071 22.999 1.00 53.16 180 GLY A N 1
ATOM 1487 C CA . GLY A 1 180 ? -18.351 28.775 22.751 1.00 53.16 180 GLY A CA 1
ATOM 1488 C C . GLY A 1 180 ? -18.719 28.899 21.262 1.00 53.16 180 GLY A C 1
ATOM 1489 O O . GLY A 1 180 ? -17.959 28.539 20.364 1.00 53.16 180 GLY A O 1
ATOM 1490 N N . ASN A 1 181 ? -19.924 29.398 20.967 1.00 55.47 181 ASN A N 1
ATOM 1491 C CA . ASN A 1 181 ? -20.470 29.387 19.599 1.00 55.47 181 ASN A CA 1
ATOM 1492 C C . ASN A 1 181 ? -19.746 30.344 18.619 1.00 55.47 181 ASN A C 1
ATOM 1494 O O . ASN A 1 181 ? -19.805 30.127 17.412 1.00 55.47 181 ASN A O 1
ATOM 1498 N N . ALA A 1 182 ? -19.029 31.368 19.099 1.00 50.81 182 ALA A N 1
ATOM 1499 C CA . ALA A 1 182 ? -18.418 32.393 18.241 1.00 50.81 182 ALA A CA 1
ATOM 1500 C C . ALA A 1 182 ? -17.200 31.896 17.429 1.00 50.81 182 ALA A C 1
ATOM 1502 O O . ALA A 1 182 ? -16.935 32.391 16.334 1.00 50.81 182 ALA A O 1
ATOM 1503 N N . THR A 1 183 ? -16.477 30.880 17.915 1.00 51.22 183 THR A N 1
ATOM 1504 C CA . THR A 1 183 ? -15.305 30.302 17.223 1.00 51.22 183 THR A CA 1
ATOM 1505 C C . THR A 1 183 ? -15.663 29.185 16.236 1.00 51.22 183 THR A C 1
ATOM 1507 O O . THR A 1 183 ? -14.815 28.787 15.430 1.00 51.22 183 THR A O 1
ATOM 1510 N N . LEU A 1 184 ? -16.920 28.717 16.225 1.00 51.28 184 LEU A N 1
ATOM 1511 C CA . LEU A 1 184 ? -17.388 27.688 15.290 1.00 51.28 184 LEU A CA 1
ATOM 1512 C C . LEU A 1 184 ? -17.361 28.166 13.827 1.00 51.28 184 LEU A C 1
ATOM 1514 O O . LEU A 1 184 ? -17.006 27.379 12.956 1.00 51.28 184 LEU A O 1
ATOM 1518 N N . SER A 1 185 ? -17.638 29.445 13.540 1.00 52.03 185 SER A N 1
ATOM 1519 C CA . SER A 1 185 ? -17.753 29.938 12.149 1.00 52.03 185 SER A CA 1
ATOM 1520 C C . SER A 1 185 ? -16.435 29.900 11.363 1.00 52.03 185 SER A C 1
ATOM 1522 O O . SER A 1 185 ? -16.421 29.837 10.132 1.00 52.03 185 SER A O 1
ATOM 1524 N N . ARG A 1 186 ? -15.290 29.956 12.056 1.00 52.62 186 ARG A N 1
ATOM 1525 C CA . ARG A 1 186 ? -13.963 29.840 11.431 1.00 52.62 186 ARG A CA 1
ATOM 1526 C C . ARG A 1 186 ? -13.594 28.375 11.193 1.00 52.62 186 ARG A C 1
ATOM 1528 O O . ARG A 1 186 ? -12.976 28.061 10.182 1.00 52.62 186 ARG A O 1
ATOM 1535 N N . TYR A 1 187 ? -14.023 27.486 12.091 1.00 51.22 187 TYR A N 1
ATOM 1536 C CA . TYR A 1 187 ? -13.852 26.040 11.955 1.00 51.22 187 TYR A CA 1
ATOM 1537 C C . TYR A 1 187 ? -14.732 25.473 10.834 1.00 51.22 187 TYR A C 1
ATOM 1539 O O . TYR A 1 187 ? -14.237 24.709 10.014 1.00 51.22 187 TYR A O 1
ATOM 1547 N N . GLU A 1 188 ? -15.991 25.909 10.732 1.00 53.69 188 GLU A N 1
ATOM 1548 C CA . GLU A 1 188 ? -16.917 25.486 9.673 1.00 53.69 188 GLU A CA 1
ATOM 1549 C C . GLU A 1 188 ? -16.474 25.932 8.273 1.00 53.69 188 GLU A C 1
ATOM 1551 O O . GLU A 1 188 ? -16.680 25.192 7.315 1.00 53.69 188 GLU A O 1
ATOM 1556 N N . ARG A 1 189 ? -15.765 27.063 8.141 1.00 52.84 189 ARG A N 1
ATOM 1557 C CA . ARG A 1 189 ? -15.156 27.486 6.865 1.00 52.84 189 ARG A CA 1
ATOM 1558 C C . ARG A 1 189 ? -14.000 26.588 6.419 1.00 52.84 189 ARG A C 1
ATOM 1560 O O . ARG A 1 189 ? -13.953 26.201 5.258 1.00 52.84 189 ARG A O 1
ATOM 1567 N N . ILE A 1 190 ? -13.110 26.201 7.336 1.00 51.88 190 ILE A N 1
ATOM 1568 C CA . ILE A 1 190 ? -12.025 25.245 7.042 1.00 51.88 190 ILE A CA 1
ATOM 1569 C C . ILE A 1 190 ? -12.606 23.853 6.747 1.00 51.88 190 ILE A C 1
ATOM 1571 O O . ILE A 1 190 ? -12.138 23.159 5.852 1.00 51.88 190 ILE A O 1
ATOM 1575 N N . HIS A 1 191 ? -13.663 23.460 7.461 1.00 51.19 191 HIS A N 1
ATOM 1576 C CA . HIS A 1 191 ? -14.378 22.207 7.224 1.00 51.19 191 HIS A CA 1
ATOM 1577 C C . HIS A 1 191 ? -15.075 22.167 5.862 1.00 51.19 191 HIS A C 1
ATOM 1579 O O . HIS A 1 191 ? -14.996 21.154 5.177 1.00 51.19 191 HIS A O 1
ATOM 1585 N N . SER A 1 192 ? -15.724 23.262 5.460 1.00 50.50 192 SER A N 1
ATOM 1586 C CA . SER A 1 192 ? -16.375 23.376 4.150 1.00 50.50 192 SER A CA 1
ATOM 1587 C C . SER A 1 192 ? -15.351 23.299 3.020 1.00 50.50 192 SER A C 1
ATOM 1589 O O . SER A 1 192 ? -15.613 22.662 2.009 1.00 50.50 192 SER A O 1
ATOM 1591 N N . LEU A 1 193 ? -14.152 23.854 3.226 1.00 39.69 193 LEU A N 1
ATOM 1592 C CA . LEU A 1 193 ? -13.043 23.743 2.280 1.00 39.69 193 LEU A CA 1
ATOM 1593 C C . LEU A 1 193 ? -12.543 22.294 2.137 1.00 39.69 193 LEU A C 1
ATOM 1595 O O . LEU A 1 193 ? -12.267 21.851 1.031 1.00 39.69 193 LEU A O 1
ATOM 1599 N N . ILE A 1 194 ? -12.472 21.530 3.233 1.00 42.50 194 ILE A N 1
ATOM 1600 C CA . ILE A 1 194 ? -12.090 20.106 3.197 1.00 42.50 194 ILE A CA 1
ATOM 1601 C C . ILE A 1 194 ? -13.184 19.255 2.531 1.00 42.50 194 ILE A C 1
ATOM 1603 O O . ILE A 1 194 ? -12.862 18.372 1.745 1.00 42.50 194 ILE A O 1
ATOM 1607 N N . TYR A 1 195 ? -14.465 19.535 2.794 1.00 43.31 195 TYR A N 1
ATOM 1608 C CA . TYR A 1 195 ? -15.584 18.883 2.098 1.00 43.31 195 TYR A CA 1
ATOM 1609 C C . TYR A 1 195 ? -15.587 19.184 0.593 1.00 43.31 195 TYR A C 1
ATOM 1611 O O . TYR A 1 195 ? -15.826 18.277 -0.195 1.00 43.31 195 TYR A O 1
ATOM 1619 N N . PHE A 1 196 ? -15.269 20.423 0.207 1.00 37.19 196 PHE A N 1
ATOM 1620 C CA . PHE A 1 196 ? -15.143 20.849 -1.189 1.00 37.19 196 PHE A CA 1
ATOM 1621 C C . PHE A 1 196 ? -13.954 20.176 -1.898 1.00 37.19 196 PHE A C 1
ATOM 1623 O O . PHE A 1 196 ? -14.073 19.735 -3.034 1.00 37.19 196 PHE A O 1
ATOM 1630 N N . ILE A 1 197 ? -12.813 20.022 -1.213 1.00 35.06 197 ILE A N 1
ATOM 1631 C CA . ILE A 1 197 ? -11.630 19.323 -1.750 1.00 35.06 197 ILE A CA 1
ATOM 1632 C C . ILE A 1 197 ? -11.864 17.802 -1.861 1.00 35.06 197 ILE A C 1
ATOM 1634 O O . ILE A 1 197 ? -11.335 17.169 -2.769 1.00 35.06 197 ILE A O 1
ATOM 1638 N N . CYS A 1 198 ? -12.671 17.206 -0.977 1.00 34.03 198 CYS A N 1
ATOM 1639 C CA . CYS A 1 198 ? -12.990 15.772 -0.987 1.00 34.03 198 CYS A CA 1
ATOM 1640 C C . CYS A 1 198 ? -14.147 15.374 -1.928 1.00 34.03 198 CYS A C 1
ATOM 1642 O O . CYS A 1 198 ? -14.643 14.254 -1.821 1.00 34.03 198 CYS A O 1
ATOM 1644 N N . GLY A 1 199 ? -14.560 16.240 -2.858 1.00 29.84 199 GLY A N 1
ATOM 1645 C CA . GLY A 1 199 ? -15.428 15.848 -3.971 1.00 29.84 199 GLY A CA 1
ATOM 1646 C C . GLY A 1 199 ? -16.878 15.553 -3.585 1.00 29.84 199 GLY A C 1
ATOM 1647 O O . GLY A 1 199 ? -17.390 14.463 -3.843 1.00 29.84 199 GLY A O 1
ATOM 1648 N N . ARG A 1 200 ? -17.560 16.551 -3.022 1.00 37.50 200 ARG A N 1
ATOM 1649 C CA . ARG A 1 200 ? -18.940 16.831 -3.438 1.00 37.50 200 ARG A CA 1
ATOM 1650 C C . ARG A 1 200 ? -18.974 18.142 -4.195 1.00 37.50 200 ARG A C 1
ATOM 1652 O O . ARG A 1 200 ? -18.409 19.117 -3.654 1.00 37.50 200 ARG A O 1
#